Protein AF-A0A821JMW7-F1 (afdb_monomer)

Foldseek 3Di:
DDPPPDPQAAPPPWDWDADPDPDDDPHRTATDEDPQFDDRRSPFGFAKEKEAEDPQDDADQKKKKKFWADDPPDDIDIDIDMDGDDPVGRMDIDTHQDFGAWMWMAGPPRWIFTWGGHPDTDTPHYHYTYTYPLRTAAEVPVQDDPVLLPDDPVVNVVCVFPSLQPVVVVHQWHDYPPDIDGWDDDPPGIGD

Sequence (192 aa):
IDDIGKNLTCQNGGQCIPTDEYTISKNKFICICPKGYIGDRCEIADTKIILSFGNDIVLSQSIFIHFIQVVNDSTPIRTTTFRTIPLTQRLLALYWSQPFHLMFIELLNKIYYLAVIQKTYERSTTITKMINSSARCQHINELFNETFVQMHVLRRIKYYHLPCQNYSSNLSCFYDDSHICLCYDYGQKRLA

Mean predicted aligned error: 8.26 Å

Radius of gyra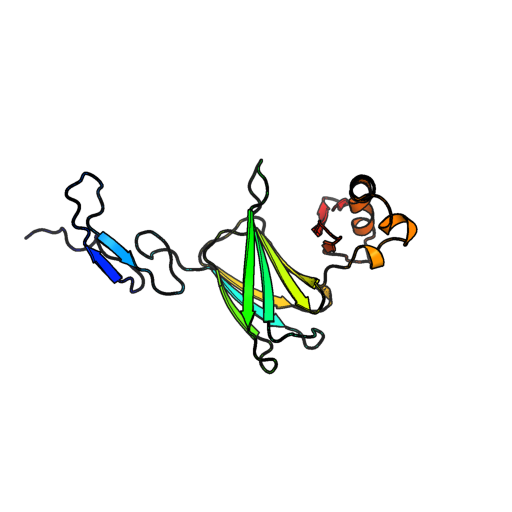tion: 22.09 Å; Cα contacts (8 Å, |Δi|>4): 343; chains: 1; bounding box: 55×44×66 Å

Solvent-accessible surface area (backbone atoms only — not comparable to full-atom values): 11381 Å² total; per-residue (Å²): 134,84,90,81,74,86,87,81,68,37,31,87,78,19,47,72,42,77,50,93,73,94,62,96,62,94,65,64,53,48,41,50,49,43,93,58,34,38,65,82,33,16,76,39,49,24,26,36,38,38,43,34,52,39,89,81,50,81,80,48,56,58,37,37,40,39,36,31,23,77,47,87,98,52,81,62,48,75,49,76,50,74,47,78,40,61,85,89,48,56,60,50,78,49,67,44,81,73,79,43,29,36,31,36,37,37,38,68,93,77,42,40,27,62,68,45,80,48,96,68,68,68,81,54,39,78,47,79,39,78,45,44,68,87,36,44,37,44,51,49,76,80,77,46,56,70,77,55,68,73,43,58,66,84,63,44,61,78,52,59,43,56,71,31,55,45,70,92,69,70,55,56,32,34,32,56,99,89,50,77,47,52,33,46,80,56,89,98,44,40,40,78

Secondary structure (DSSP, 8-state):
----SSSS--STTPEEEE----SS-S-SEEEEPPTTEESTTS-EEPEEEEEEE-TTS---SEEEEEEEE--TTSPPEEEEEEEE--TT--EEEEEE-S--SEEEEEEGGGEEEEEEE-SSPPTT-EEEEEE-GGGBPEEHHHHS-HHHHTS-HHHHGGGTTHHHH-GGG---EEE-SS-EEE-EEETTEEE-

Structure (mmCIF, N/CA/C/O backbone):
data_AF-A0A821JMW7-F1
#
_entry.id   AF-A0A821JMW7-F1
#
loop_
_atom_site.group_PDB
_atom_site.id
_atom_site.type_symbol
_atom_site.label_atom_id
_atom_site.label_alt_id
_atom_site.label_comp_id
_atom_site.label_asym_id
_atom_site.label_entity_id
_atom_site.label_seq_id
_atom_site.pdbx_PDB_ins_code
_atom_site.Cartn_x
_atom_site.Cartn_y
_atom_site.Cartn_z
_atom_site.occupancy
_atom_site.B_iso_or_equiv
_atom_site.auth_seq_id
_atom_site.auth_comp_id
_atom_site.auth_asym_id
_atom_site.auth_atom_id
_atom_site.pdbx_PDB_model_num
ATOM 1 N N . ILE A 1 1 ? 33.091 10.088 -42.397 1.00 36.97 1 ILE A N 1
ATOM 2 C CA . ILE A 1 1 ? 32.538 8.849 -41.805 1.00 36.97 1 ILE A CA 1
ATOM 3 C C . ILE A 1 1 ? 31.797 9.313 -40.569 1.00 36.97 1 ILE A C 1
ATOM 5 O O . ILE A 1 1 ? 32.443 9.699 -39.604 1.00 36.97 1 ILE A O 1
ATOM 9 N N . ASP A 1 2 ? 30.481 9.456 -40.700 1.00 37.72 2 ASP A N 1
ATOM 10 C CA . ASP A 1 2 ? 29.630 10.143 -39.731 1.00 37.72 2 ASP A CA 1
ATOM 11 C C . ASP A 1 2 ? 29.509 9.355 -38.425 1.00 37.72 2 ASP A C 1
ATOM 13 O O . ASP A 1 2 ? 29.000 8.235 -38.393 1.00 37.72 2 ASP A O 1
ATOM 17 N N . ASP A 1 3 ? 29.943 9.980 -37.334 1.00 44.34 3 ASP A N 1
ATOM 18 C CA . ASP A 1 3 ? 29.733 9.533 -35.958 1.00 44.34 3 ASP A CA 1
ATOM 19 C C . ASP A 1 3 ? 28.326 9.949 -35.478 1.00 44.34 3 ASP A C 1
ATOM 21 O O . ASP A 1 3 ? 28.157 10.774 -34.587 1.00 44.34 3 ASP A O 1
ATOM 25 N N . ILE A 1 4 ? 27.278 9.430 -36.132 1.00 44.75 4 ILE A N 1
ATOM 26 C CA . ILE A 1 4 ? 25.857 9.669 -35.775 1.00 44.75 4 ILE A CA 1
ATOM 27 C C . ILE A 1 4 ? 25.174 8.326 -35.433 1.00 44.75 4 ILE A C 1
ATOM 29 O O . ILE A 1 4 ? 23.998 8.107 -35.695 1.00 44.75 4 ILE A O 1
ATOM 33 N N . GLY A 1 5 ? 25.925 7.371 -34.871 1.00 45.19 5 GLY A N 1
ATOM 34 C CA . GLY A 1 5 ? 25.458 5.982 -34.726 1.00 45.19 5 GLY A CA 1
ATOM 35 C C . GLY A 1 5 ? 25.303 5.442 -33.303 1.00 45.19 5 GLY A C 1
ATOM 36 O O . GLY A 1 5 ? 24.617 4.442 -33.120 1.00 45.19 5 GLY A O 1
ATOM 37 N N . LYS A 1 6 ? 25.925 6.047 -32.281 1.00 44.09 6 LYS A N 1
ATOM 38 C CA . LYS A 1 6 ? 26.051 5.388 -30.959 1.00 44.09 6 LYS A CA 1
ATOM 39 C C . LYS A 1 6 ? 25.108 5.868 -29.854 1.00 44.09 6 LYS A C 1
ATOM 41 O O . LYS A 1 6 ? 24.985 5.176 -28.852 1.00 44.09 6 LYS A O 1
ATOM 46 N N . ASN A 1 7 ? 24.400 6.983 -30.039 1.00 50.78 7 ASN A N 1
ATOM 47 C CA . ASN A 1 7 ?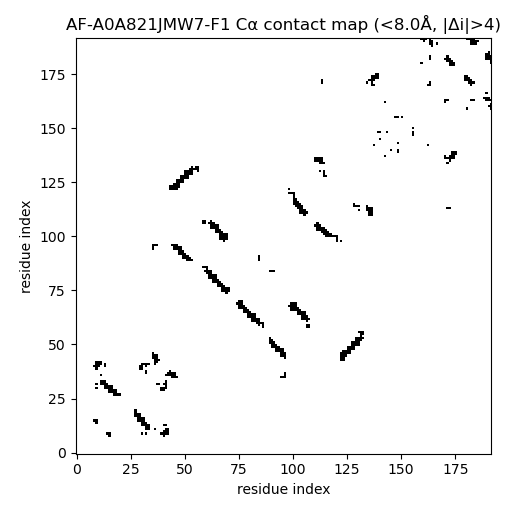 23.519 7.564 -29.011 1.00 50.78 7 ASN A CA 1
ATOM 48 C C . ASN A 1 7 ? 22.021 7.547 -29.383 1.00 50.78 7 ASN A C 1
ATOM 50 O O . ASN A 1 7 ? 21.244 8.319 -28.822 1.00 50.78 7 ASN A O 1
ATOM 54 N N . LEU A 1 8 ? 21.593 6.695 -30.321 1.00 60.72 8 LEU A N 1
ATOM 55 C CA . LEU A 1 8 ? 20.223 6.640 -30.873 1.00 60.72 8 LEU A CA 1
ATOM 56 C C . LEU A 1 8 ? 19.605 5.231 -30.764 1.00 60.72 8 LEU A C 1
ATOM 58 O O . LEU A 1 8 ? 18.967 4.755 -31.696 1.00 60.72 8 LEU A O 1
ATOM 62 N N . THR A 1 9 ? 19.822 4.526 -29.652 1.00 81.38 9 THR A N 1
ATOM 63 C CA . THR A 1 9 ? 19.307 3.160 -29.471 1.00 81.38 9 THR A CA 1
ATOM 64 C C . THR A 1 9 ? 18.518 3.004 -28.177 1.00 81.38 9 THR A C 1
ATOM 66 O O . THR A 1 9 ? 18.753 3.698 -27.183 1.00 81.38 9 THR A O 1
ATOM 69 N N . CYS A 1 10 ? 17.564 2.077 -28.209 1.00 88.12 10 CYS A N 1
ATOM 70 C CA . CYS A 1 10 ? 16.889 1.574 -27.023 1.00 88.12 10 CYS A CA 1
ATOM 71 C C . CYS A 1 10 ? 17.875 0.755 -26.178 1.00 88.12 10 CYS A C 1
ATOM 73 O O . CYS A 1 10 ? 18.685 -0.006 -26.708 1.00 88.12 10 CYS A O 1
ATOM 75 N N . GLN A 1 11 ? 17.810 0.916 -24.863 1.00 90.81 11 GLN A N 1
ATOM 76 C CA . GLN A 1 11 ? 18.615 0.201 -23.878 1.00 90.81 11 GLN A CA 1
ATOM 77 C C . GLN A 1 11 ? 17.923 -1.093 -23.431 1.00 90.81 11 GLN A C 1
ATOM 79 O O . GLN A 1 11 ? 16.779 -1.359 -23.794 1.00 90.81 11 GLN A O 1
ATOM 84 N N . ASN A 1 12 ? 18.632 -1.914 -22.649 1.00 89.62 12 ASN A N 1
ATOM 85 C CA . ASN A 1 12 ? 18.102 -3.109 -21.976 1.00 89.62 12 ASN A CA 1
ATOM 86 C C . ASN A 1 12 ? 17.342 -4.094 -22.887 1.00 89.62 12 ASN A C 1
ATOM 88 O O . ASN A 1 12 ? 16.418 -4.769 -22.446 1.00 89.62 12 ASN A O 1
ATOM 92 N N . GLY A 1 13 ? 17.737 -4.189 -24.161 1.00 87.50 13 GLY A N 1
ATOM 93 C CA . GLY A 1 13 ? 17.088 -5.066 -25.141 1.00 87.50 13 GLY A CA 1
ATOM 94 C C . GLY A 1 13 ? 15.778 -4.518 -25.715 1.00 87.50 13 GLY A C 1
ATOM 95 O O . GLY A 1 13 ? 15.008 -5.282 -26.290 1.00 87.50 13 GLY A O 1
ATOM 96 N N . GLY A 1 14 ? 15.510 -3.217 -25.562 1.00 89.88 14 GLY A N 1
ATOM 97 C CA . GLY A 1 14 ? 14.372 -2.546 -26.185 1.00 89.88 14 GLY A CA 1
ATOM 98 C C . GLY A 1 14 ? 14.400 -2.622 -27.710 1.00 89.88 14 GLY A C 1
ATOM 99 O O . GLY A 1 14 ? 15.452 -2.499 -28.340 1.00 89.88 14 GLY A O 1
ATOM 100 N N . GLN A 1 15 ? 13.224 -2.808 -28.307 1.00 90.19 15 GLN A N 1
ATOM 101 C CA . GLN A 1 15 ? 13.066 -2.830 -29.756 1.00 90.19 15 GLN A CA 1
ATOM 102 C C . GLN A 1 15 ? 12.890 -1.403 -30.277 1.00 90.19 15 GLN A C 1
ATOM 104 O O . GLN A 1 15 ? 12.001 -0.678 -29.835 1.00 90.19 15 GLN A O 1
ATOM 109 N N . CYS A 1 16 ? 13.734 -1.018 -31.231 1.00 88.56 16 CYS A N 1
ATOM 110 C CA . CYS A 1 16 ? 13.696 0.291 -31.871 1.00 88.56 16 CYS A CA 1
ATOM 111 C C . CYS A 1 16 ? 12.759 0.259 -33.082 1.00 88.56 16 CYS A C 1
ATOM 113 O O . CYS A 1 16 ? 12.951 -0.559 -33.984 1.00 88.56 16 CYS A O 1
ATOM 115 N N . ILE A 1 17 ? 11.760 1.140 -33.102 1.00 86.25 17 ILE A N 1
ATOM 116 C CA . ILE A 1 17 ? 10.839 1.319 -34.225 1.00 86.25 17 ILE A CA 1
ATOM 117 C C . ILE A 1 17 ? 11.062 2.718 -34.807 1.00 86.25 17 ILE A C 1
ATOM 119 O O . ILE A 1 17 ? 10.820 3.696 -34.097 1.00 86.25 17 ILE A O 1
ATOM 123 N N . PRO A 1 18 ? 11.529 2.847 -36.060 1.00 80.38 18 PRO A N 1
ATOM 124 C CA . PRO A 1 18 ? 11.660 4.147 -36.707 1.00 80.38 18 PRO A CA 1
ATOM 125 C C . PRO A 1 18 ? 10.281 4.789 -36.916 1.00 80.38 18 PRO A C 1
ATOM 127 O O . PRO A 1 18 ? 9.314 4.095 -37.223 1.00 80.38 18 PRO A O 1
ATOM 130 N N . THR A 1 19 ? 10.186 6.106 -36.735 1.00 72.12 19 THR A N 1
ATOM 131 C CA . THR A 1 19 ? 8.966 6.885 -36.996 1.00 72.12 19 THR A CA 1
ATOM 132 C C . THR A 1 19 ? 9.099 7.662 -38.304 1.00 72.12 19 THR A C 1
ATOM 134 O O . THR A 1 19 ? 10.111 8.321 -38.537 1.00 72.12 19 THR A O 1
ATOM 137 N N . ASP A 1 20 ? 8.066 7.617 -39.149 1.00 64.44 20 ASP A N 1
ATOM 138 C CA . ASP A 1 20 ? 8.063 8.238 -40.487 1.00 64.44 20 ASP A CA 1
ATOM 139 C C . ASP A 1 20 ? 7.813 9.765 -40.469 1.00 64.44 20 ASP A C 1
ATOM 141 O O . ASP A 1 20 ? 7.699 10.406 -41.515 1.00 64.44 20 ASP A O 1
ATOM 145 N N . GLU A 1 21 ? 7.720 10.383 -39.287 1.00 56.44 21 GLU A N 1
ATOM 146 C CA . GLU A 1 21 ? 7.343 11.790 -39.149 1.00 56.44 21 GLU A CA 1
ATOM 147 C C . GLU A 1 21 ? 8.519 12.752 -39.383 1.00 56.44 21 GLU A C 1
ATOM 149 O O . GLU A 1 21 ? 9.407 12.949 -38.552 1.00 56.44 21 GLU A O 1
ATOM 154 N N . TYR A 1 22 ? 8.458 13.436 -40.526 1.00 53.41 22 TYR A N 1
ATOM 155 C CA . TYR A 1 22 ? 9.306 14.561 -40.936 1.00 53.41 22 TYR A CA 1
ATOM 156 C C . TYR A 1 22 ? 8.986 15.865 -40.164 1.00 53.41 22 TYR A C 1
ATOM 158 O O . TYR A 1 22 ? 9.060 16.965 -40.708 1.00 53.41 22 TYR A O 1
ATOM 166 N N . THR A 1 23 ? 8.588 15.778 -38.895 1.00 49.19 23 THR A N 1
ATOM 167 C CA . THR A 1 23 ? 8.117 16.920 -38.096 1.00 49.19 23 THR A CA 1
ATOM 168 C C . THR A 1 23 ? 8.929 17.072 -36.818 1.00 49.19 23 THR A C 1
ATOM 170 O O . THR A 1 23 ? 8.582 16.491 -35.801 1.00 49.19 23 THR A O 1
ATOM 173 N N . ILE A 1 24 ? 9.994 17.887 -36.907 1.00 51.62 24 ILE A N 1
ATOM 174 C CA . ILE A 1 24 ? 10.606 18.844 -35.939 1.00 51.62 24 ILE A CA 1
ATOM 175 C C . ILE A 1 24 ? 10.904 18.376 -34.487 1.00 51.62 24 ILE A C 1
ATOM 177 O O . ILE A 1 24 ? 11.699 19.006 -33.788 1.00 51.62 24 ILE A O 1
ATOM 181 N N . SER A 1 25 ? 10.378 17.251 -34.016 1.00 52.06 25 SER A N 1
ATOM 182 C CA . SER A 1 25 ? 10.709 16.643 -32.734 1.00 52.06 25 SER A CA 1
ATOM 183 C C . SER A 1 25 ? 11.924 15.723 -32.905 1.00 52.06 25 SER A C 1
ATOM 185 O O . SER A 1 25 ? 12.053 14.971 -33.866 1.00 52.06 25 SER A O 1
ATOM 187 N N . LYS A 1 26 ? 12.891 15.836 -31.995 1.00 54.59 26 LYS A N 1
ATOM 188 C CA . LYS A 1 26 ? 14.253 15.284 -32.123 1.00 54.59 26 LYS A CA 1
ATOM 189 C C . LYS A 1 26 ? 14.357 13.745 -32.114 1.00 54.59 26 LYS A C 1
ATOM 191 O O . LYS A 1 26 ? 15.473 13.236 -32.208 1.00 54.59 26 LYS A O 1
ATOM 196 N N . ASN A 1 27 ? 13.252 13.002 -32.031 1.00 57.38 27 ASN A N 1
ATOM 197 C CA . ASN A 1 27 ? 13.276 11.546 -31.880 1.00 57.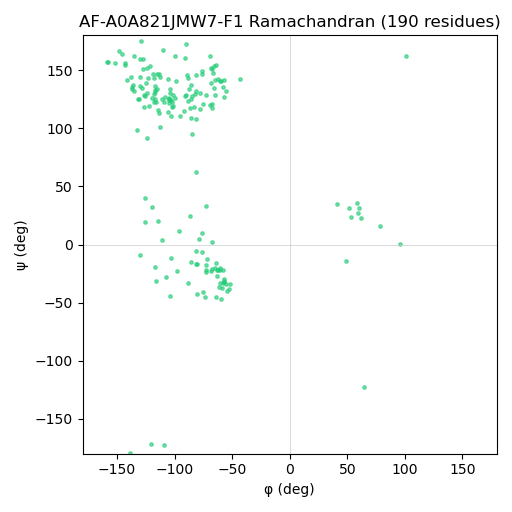38 27 ASN A CA 1
ATOM 198 C C . ASN A 1 27 ? 12.732 10.848 -33.135 1.00 57.38 27 ASN A C 1
ATOM 200 O O . ASN A 1 27 ? 11.529 10.730 -33.324 1.00 57.38 27 ASN A O 1
ATOM 204 N N . LYS A 1 28 ? 13.647 10.339 -33.971 1.00 72.81 28 LYS A N 1
ATOM 205 C CA . LYS A 1 28 ? 13.360 9.571 -35.203 1.00 72.81 28 LYS A CA 1
ATOM 206 C C . LYS A 1 28 ? 12.924 8.114 -34.952 1.00 72.81 28 LYS A C 1
ATOM 208 O O . LYS A 1 28 ? 12.950 7.294 -35.867 1.00 72.81 28 LYS A O 1
ATOM 213 N N . PHE A 1 29 ? 12.660 7.754 -33.698 1.00 78.19 29 PHE A N 1
ATOM 214 C CA . PHE A 1 29 ? 12.352 6.389 -33.292 1.00 78.19 29 PHE A CA 1
ATOM 215 C C . PHE A 1 29 ? 11.588 6.355 -31.966 1.00 78.19 29 PHE A C 1
ATOM 217 O O . PHE A 1 29 ? 11.696 7.271 -31.148 1.00 78.19 29 PHE A O 1
ATOM 224 N N . ILE A 1 30 ? 10.865 5.259 -31.752 1.00 86.00 30 ILE A N 1
ATOM 225 C CA . ILE A 1 30 ? 10.181 4.891 -30.512 1.00 86.00 30 ILE A CA 1
ATOM 226 C C . ILE A 1 30 ? 10.781 3.576 -30.006 1.00 86.00 30 ILE A C 1
ATOM 228 O O . ILE A 1 30 ? 11.113 2.692 -30.799 1.00 86.00 30 ILE A O 1
ATOM 232 N N . CYS A 1 31 ? 10.904 3.432 -28.687 1.00 89.69 31 CYS A N 1
ATOM 233 C CA . CYS A 1 31 ? 11.336 2.187 -28.061 1.00 89.69 31 CYS A CA 1
ATOM 234 C C . CYS A 1 31 ? 10.162 1.393 -27.492 1.00 89.69 31 CYS A C 1
ATOM 236 O O . CYS A 1 31 ? 9.385 1.905 -26.689 1.00 89.69 31 CYS A O 1
ATOM 238 N N . ILE A 1 32 ? 10.081 0.112 -27.851 1.00 91.31 32 ILE A N 1
ATOM 239 C CA . ILE A 1 32 ? 9.257 -0.865 -27.136 1.00 91.31 32 ILE A CA 1
ATOM 240 C C . ILE A 1 32 ? 10.128 -1.528 -26.075 1.00 91.31 32 ILE A C 1
ATOM 242 O O . ILE A 1 32 ? 11.081 -2.243 -26.397 1.00 91.31 32 ILE A O 1
ATOM 246 N N . CYS A 1 33 ? 9.791 -1.300 -24.809 1.00 91.38 33 CYS A N 1
ATOM 247 C CA . CYS A 1 33 ? 10.570 -1.811 -23.691 1.00 91.38 33 CYS A CA 1
ATOM 248 C C . CYS A 1 33 ? 10.171 -3.231 -23.291 1.00 91.38 33 CYS A C 1
ATOM 250 O O . CYS A 1 33 ? 8.978 -3.539 -23.211 1.00 91.38 33 CYS A O 1
ATOM 252 N N . PRO A 1 34 ? 11.154 -4.110 -23.018 1.00 91.06 34 PRO A N 1
ATOM 253 C CA . PRO A 1 34 ? 10.869 -5.423 -22.476 1.00 91.06 34 PRO A CA 1
ATOM 254 C C . PRO A 1 34 ? 10.359 -5.307 -21.039 1.00 91.06 34 PRO A C 1
ATOM 256 O O . PRO A 1 34 ? 10.548 -4.304 -20.350 1.00 91.06 34 PRO A O 1
ATOM 259 N N . LYS A 1 35 ? 9.725 -6.381 -20.563 1.00 86.62 35 LYS A N 1
ATOM 260 C CA . LYS A 1 35 ? 9.219 -6.465 -19.191 1.00 86.62 35 LYS A CA 1
ATOM 261 C C . LYS A 1 35 ? 10.343 -6.201 -18.183 1.00 86.62 35 LYS A C 1
ATOM 263 O O . LYS A 1 35 ? 11.389 -6.840 -18.256 1.00 86.62 35 LYS A O 1
ATOM 268 N N . GLY A 1 36 ? 10.082 -5.336 -17.205 1.00 86.31 36 GLY A N 1
ATOM 269 C CA . GLY A 1 36 ? 11.068 -4.951 -16.197 1.00 86.31 36 GLY A CA 1
ATOM 270 C C . GLY A 1 36 ? 11.815 -3.658 -16.518 1.00 86.31 36 GLY A C 1
ATOM 271 O O . GLY A 1 36 ? 12.674 -3.279 -15.726 1.00 86.31 36 GLY A O 1
ATOM 272 N N . TYR A 1 37 ? 11.514 -2.997 -17.641 1.00 90.12 37 TYR A N 1
ATOM 273 C CA . TYR A 1 37 ? 12.132 -1.735 -18.037 1.00 90.12 37 TYR A CA 1
ATOM 274 C C . TYR A 1 37 ? 11.100 -0.754 -18.602 1.00 90.12 37 TYR A C 1
ATOM 276 O O . TYR A 1 37 ? 10.172 -1.141 -19.313 1.00 90.12 37 TYR A O 1
ATOM 284 N N . ILE A 1 38 ? 11.299 0.528 -18.310 1.00 88.62 38 ILE A N 1
ATOM 285 C CA . ILE A 1 38 ? 10.505 1.668 -18.770 1.00 88.62 38 ILE A CA 1
ATOM 286 C C . ILE A 1 38 ? 11.423 2.850 -19.141 1.00 88.62 38 ILE A C 1
ATOM 288 O O . ILE A 1 38 ? 12.647 2.766 -19.031 1.00 88.62 38 ILE A O 1
ATOM 292 N N . GLY A 1 39 ? 10.826 3.962 -19.573 1.00 87.38 39 GLY A N 1
ATOM 293 C CA . GLY A 1 39 ? 11.531 5.145 -20.076 1.00 87.38 39 GLY A CA 1
ATOM 294 C C . GLY A 1 39 ? 11.527 5.196 -21.601 1.00 87.38 39 GLY A C 1
ATOM 295 O O . GLY A 1 39 ? 11.281 4.186 -22.262 1.00 87.38 39 GLY A O 1
ATOM 296 N N . ASP A 1 40 ? 11.802 6.371 -22.164 1.00 88.31 40 ASP A N 1
ATOM 297 C CA . ASP A 1 40 ? 11.736 6.606 -23.615 1.00 88.31 40 ASP A CA 1
ATOM 298 C C . ASP A 1 40 ? 12.726 5.733 -24.392 1.00 88.31 40 ASP A C 1
ATOM 300 O O . ASP A 1 40 ? 12.563 5.499 -25.590 1.00 88.31 40 ASP A O 1
ATOM 304 N N . ARG A 1 41 ? 13.770 5.252 -23.711 1.00 90.50 41 ARG A N 1
ATOM 305 C CA . ARG A 1 41 ? 14.792 4.363 -24.250 1.00 90.50 41 ARG A CA 1
ATOM 306 C C . ARG A 1 41 ? 14.952 3.106 -23.415 1.00 90.50 41 ARG A C 1
ATOM 308 O O . ARG A 1 41 ? 15.980 2.449 -23.539 1.00 90.50 41 ARG A O 1
ATOM 315 N N . CYS A 1 42 ? 13.968 2.742 -22.597 1.00 90.50 42 CYS A N 1
ATOM 316 C CA . CYS A 1 42 ? 14.033 1.560 -21.736 1.00 90.50 42 CYS A CA 1
ATOM 317 C C . CYS A 1 42 ? 15.212 1.588 -20.751 1.00 90.50 42 CYS A C 1
ATOM 319 O O . CYS A 1 42 ? 15.739 0.544 -20.376 1.00 90.50 42 CYS A O 1
ATOM 321 N N . GLU A 1 43 ? 15.669 2.779 -20.373 1.00 90.38 43 GLU A N 1
ATOM 322 C CA . GLU A 1 43 ? 16.838 3.013 -19.525 1.00 90.38 43 GLU A CA 1
ATOM 323 C C . GLU A 1 43 ? 16.548 2.840 -18.027 1.00 90.38 43 GLU A C 1
ATOM 325 O O . GLU A 1 43 ? 17.468 2.679 -17.226 1.00 90.38 43 GLU A O 1
ATOM 330 N N . ILE A 1 44 ? 15.273 2.854 -17.638 1.00 88.88 44 ILE A N 1
ATOM 331 C CA . ILE A 1 44 ? 14.841 2.790 -16.243 1.00 88.88 44 ILE A CA 1
ATOM 332 C C . ILE A 1 44 ? 14.370 1.368 -15.948 1.00 88.88 44 ILE A C 1
ATOM 334 O O . ILE A 1 44 ? 13.458 0.871 -16.598 1.00 88.88 44 ILE A O 1
ATOM 338 N N . ALA A 1 45 ? 14.965 0.710 -14.955 1.00 90.19 45 ALA A N 1
ATOM 339 C CA . ALA A 1 45 ? 14.506 -0.599 -14.506 1.00 90.19 45 ALA A CA 1
ATOM 340 C C . ALA A 1 45 ? 13.306 -0.476 -13.554 1.00 90.19 45 ALA A C 1
ATOM 342 O O . ALA A 1 45 ? 13.216 0.446 -12.739 1.00 90.19 45 ALA A O 1
ATOM 343 N N . ASP A 1 46 ? 12.401 -1.445 -13.625 1.00 92.12 46 ASP A N 1
ATOM 344 C CA . ASP A 1 46 ? 11.298 -1.571 -12.683 1.00 92.12 46 ASP A CA 1
ATOM 345 C C . ASP A 1 46 ? 11.818 -1.915 -11.284 1.00 92.12 46 ASP A C 1
ATOM 347 O O . ASP A 1 46 ? 12.777 -2.672 -11.105 1.00 92.12 46 ASP A O 1
ATOM 351 N N . THR A 1 47 ? 11.113 -1.429 -10.268 1.00 93.19 47 THR A N 1
ATOM 352 C CA . THR A 1 47 ? 11.339 -1.837 -8.883 1.00 93.19 47 THR A CA 1
ATOM 353 C C . THR A 1 47 ? 10.920 -3.296 -8.723 1.00 93.19 47 THR A C 1
ATOM 355 O O . THR A 1 47 ? 9.762 -3.655 -8.956 1.00 93.19 47 THR A O 1
ATOM 358 N N . LYS A 1 48 ? 11.859 -4.156 -8.317 1.00 93.69 48 LYS A N 1
ATOM 359 C CA . LYS A 1 48 ? 11.606 -5.581 -8.081 1.00 93.69 48 LYS A CA 1
ATOM 360 C C . LYS A 1 48 ? 11.119 -5.775 -6.653 1.00 93.69 48 LYS A C 1
ATOM 362 O O . LYS A 1 48 ? 11.858 -5.534 -5.707 1.00 93.69 48 LYS A O 1
ATOM 367 N N . ILE A 1 49 ? 9.901 -6.265 -6.486 1.00 95.19 49 ILE A N 1
ATOM 368 C CA . ILE A 1 49 ? 9.301 -6.521 -5.178 1.00 95.19 49 ILE A CA 1
ATOM 369 C C . ILE A 1 49 ? 9.206 -8.031 -4.982 1.00 95.19 49 ILE A C 1
ATOM 371 O O . ILE A 1 49 ? 8.591 -8.730 -5.787 1.00 95.19 49 ILE A O 1
ATOM 375 N N . ILE A 1 50 ? 9.819 -8.528 -3.913 1.00 95.62 50 ILE A N 1
ATOM 376 C CA . ILE A 1 50 ? 9.815 -9.932 -3.512 1.00 95.62 50 ILE A CA 1
ATOM 377 C C . ILE A 1 50 ? 9.048 -10.036 -2.198 1.00 95.62 50 ILE A C 1
ATOM 379 O O . ILE A 1 50 ? 9.492 -9.527 -1.169 1.00 95.62 50 ILE A O 1
ATOM 383 N N . LEU A 1 51 ? 7.895 -10.694 -2.241 1.00 95.56 51 LEU A N 1
ATOM 384 C CA . LEU A 1 51 ? 7.041 -10.946 -1.090 1.00 95.56 51 LEU A CA 1
ATOM 385 C C . LEU A 1 51 ? 7.185 -12.404 -0.671 1.00 95.56 51 LEU A C 1
ATOM 387 O O . LEU A 1 51 ? 6.982 -13.303 -1.485 1.00 95.56 51 LEU A O 1
ATOM 391 N N . SER A 1 52 ? 7.512 -12.641 0.593 1.00 95.44 52 SER A N 1
ATOM 392 C CA . SER A 1 52 ? 7.434 -13.953 1.230 1.00 95.44 52 SER A CA 1
ATOM 393 C C . SER A 1 52 ? 6.348 -13.945 2.299 1.00 95.44 52 SER A C 1
ATOM 395 O O . SER A 1 52 ? 6.139 -12.940 2.973 1.00 95.44 52 SER A O 1
ATOM 397 N N . PHE A 1 53 ? 5.634 -15.054 2.459 1.00 94.62 53 PHE A N 1
ATOM 398 C CA . PHE A 1 53 ? 4.509 -15.150 3.389 1.00 94.62 53 PHE A CA 1
ATOM 399 C C . PHE A 1 53 ? 4.817 -16.168 4.485 1.00 94.62 53 PHE A C 1
ATOM 401 O O . PHE A 1 53 ? 5.068 -17.337 4.189 1.00 94.62 53 PHE A O 1
ATOM 408 N N . GLY A 1 54 ? 4.770 -15.739 5.747 1.00 94.00 54 GLY A N 1
ATOM 409 C CA . GLY A 1 54 ? 4.932 -16.604 6.918 1.00 94.00 54 GLY A CA 1
ATOM 410 C C . GLY A 1 54 ? 3.791 -17.611 7.036 1.00 94.00 54 GLY A C 1
ATOM 411 O O . GLY A 1 54 ? 2.709 -17.357 6.518 1.00 94.00 54 GLY A O 1
ATOM 412 N N . ASN A 1 55 ? 4.024 -18.764 7.673 1.00 92.44 55 ASN A N 1
ATOM 413 C CA . ASN A 1 55 ? 3.079 -19.896 7.721 1.00 92.44 55 ASN A CA 1
ATOM 414 C C . ASN A 1 55 ? 1.723 -19.580 8.373 1.00 92.44 55 ASN A C 1
ATOM 416 O O . ASN A 1 55 ? 0.744 -20.271 8.116 1.00 92.44 55 ASN A O 1
ATOM 420 N N . ASP A 1 56 ? 1.679 -18.524 9.173 1.00 93.62 56 ASP A N 1
ATOM 421 C CA . ASP A 1 56 ? 0.517 -17.962 9.855 1.00 93.62 56 ASP A CA 1
ATOM 422 C C . ASP A 1 56 ? -0.419 -17.158 8.935 1.00 93.62 56 ASP A C 1
ATOM 424 O O . ASP A 1 56 ? -1.501 -16.747 9.351 1.00 93.62 56 ASP A O 1
ATOM 428 N N . ILE A 1 57 ? -0.031 -16.939 7.677 1.00 92.62 57 ILE A N 1
ATOM 429 C CA . ILE A 1 57 ? -0.871 -16.287 6.672 1.00 92.62 57 ILE A CA 1
ATOM 430 C C . ILE A 1 57 ? -1.694 -17.317 5.896 1.00 92.62 57 ILE A C 1
ATOM 432 O O . ILE A 1 57 ? -1.151 -18.253 5.301 1.00 92.62 57 ILE A O 1
ATOM 436 N N . VAL A 1 58 ? -3.005 -17.097 5.827 1.00 89.94 58 VAL A N 1
ATOM 437 C CA . VAL A 1 58 ? -3.903 -17.853 4.947 1.00 89.94 58 VAL A CA 1
ATOM 438 C C . VAL A 1 58 ? -3.898 -17.198 3.567 1.00 89.94 58 VAL A C 1
ATOM 440 O O . VAL A 1 58 ? -4.416 -16.097 3.390 1.00 89.94 58 VAL A O 1
ATOM 443 N N . LEU A 1 59 ? -3.278 -17.863 2.592 1.00 88.75 59 LEU A N 1
ATOM 444 C CA . LEU A 1 59 ? -3.178 -17.369 1.218 1.00 88.75 59 LEU A CA 1
ATOM 445 C C . LEU A 1 59 ? -4.376 -17.803 0.370 1.00 88.75 59 LEU A C 1
ATOM 447 O O . LEU A 1 59 ? -4.857 -18.930 0.477 1.00 88.75 59 LEU A O 1
ATOM 451 N N . SER A 1 60 ? -4.804 -16.916 -0.525 1.00 86.31 60 SER A N 1
ATOM 452 C CA . SER A 1 60 ? -5.702 -17.216 -1.641 1.00 86.31 60 SER A CA 1
ATOM 453 C C . SER A 1 60 ? -4.940 -17.390 -2.946 1.00 86.31 60 SER A C 1
ATOM 455 O O . SER A 1 60 ? -3.812 -16.925 -3.095 1.00 86.31 60 SER A O 1
ATOM 457 N N . GLN A 1 61 ? -5.599 -18.011 -3.929 1.00 86.31 61 GLN A N 1
ATOM 458 C CA . GLN A 1 61 ? -5.074 -18.117 -5.293 1.00 86.31 61 GLN A CA 1
ATOM 459 C C . GLN A 1 61 ? -4.787 -16.748 -5.916 1.00 86.31 61 GLN A C 1
ATOM 461 O O . GLN A 1 61 ? -3.842 -16.626 -6.686 1.00 86.31 61 GLN A O 1
ATOM 466 N N . SER A 1 62 ? -5.578 -15.733 -5.567 1.00 89.56 62 SER A N 1
ATOM 467 C CA . SER A 1 62 ? -5.399 -14.353 -6.009 1.00 89.56 62 SER A CA 1
ATOM 468 C C . SER A 1 62 ? -5.129 -13.465 -4.809 1.00 89.56 62 SER A C 1
ATOM 470 O O . SER A 1 62 ? -5.851 -13.538 -3.813 1.00 89.56 62 SER A O 1
ATOM 472 N N . ILE A 1 63 ? -4.118 -12.613 -4.923 1.00 93.06 63 ILE A N 1
ATOM 473 C CA . ILE A 1 63 ? -3.849 -11.540 -3.971 1.00 93.06 63 ILE A CA 1
ATOM 474 C C . ILE A 1 63 ? -3.946 -10.196 -4.685 1.00 93.06 63 ILE A C 1
ATOM 476 O O . ILE A 1 63 ? -3.581 -10.089 -5.862 1.00 93.06 63 ILE A O 1
ATOM 480 N N . PHE A 1 64 ? -4.405 -9.175 -3.972 1.00 95.44 64 PHE A N 1
ATOM 481 C CA . PHE A 1 64 ? -4.413 -7.803 -4.460 1.00 95.44 64 PHE A CA 1
ATOM 482 C C . PHE A 1 64 ? -3.306 -7.017 -3.765 1.00 95.44 64 PHE A C 1
ATOM 484 O O . PHE A 1 64 ? -2.991 -7.234 -2.596 1.00 95.44 64 PHE A O 1
ATOM 491 N N . ILE A 1 65 ? -2.661 -6.136 -4.517 1.00 96.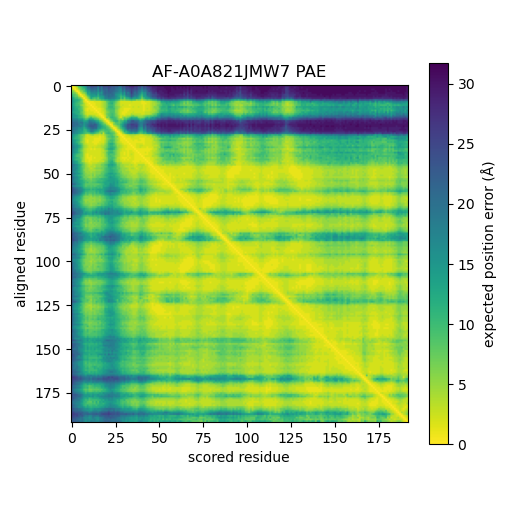81 65 ILE A N 1
ATOM 492 C CA . ILE A 1 65 ? -1.561 -5.303 -4.049 1.00 96.81 65 ILE A CA 1
ATOM 493 C C . ILE A 1 65 ? -1.927 -3.865 -4.390 1.00 96.81 65 ILE A C 1
ATOM 495 O O . ILE A 1 65 ? -2.099 -3.521 -5.563 1.00 96.81 65 ILE A O 1
ATOM 499 N N . HIS A 1 66 ? -2.048 -3.037 -3.359 1.00 96.94 66 HIS A N 1
ATOM 500 C CA . HIS A 1 66 ? -2.399 -1.629 -3.478 1.00 96.94 66 HIS A CA 1
ATOM 501 C C . HIS A 1 66 ? -1.161 -0.778 -3.257 1.00 96.94 66 HIS A C 1
ATOM 503 O O . HIS A 1 66 ? -0.520 -0.849 -2.208 1.00 96.94 66 HIS A O 1
ATOM 509 N N . PHE A 1 67 ? -0.864 0.062 -4.235 1.00 96.75 67 PHE A N 1
ATOM 510 C CA . PHE A 1 67 ? 0.194 1.051 -4.198 1.00 96.75 67 PHE A CA 1
ATOM 511 C C . PHE A 1 67 ? -0.419 2.424 -3.969 1.00 96.75 67 PHE A C 1
ATOM 513 O O . PHE A 1 67 ? -1.366 2.808 -4.660 1.00 96.75 67 PHE A O 1
ATOM 520 N N . ILE A 1 68 ? 0.123 3.166 -3.006 1.00 95.38 68 ILE A N 1
ATOM 521 C CA . ILE A 1 68 ? -0.290 4.541 -2.733 1.00 95.38 68 ILE A CA 1
ATOM 522 C C . ILE A 1 68 ? 0.923 5.448 -2.862 1.00 95.38 68 ILE A C 1
ATOM 524 O O . ILE A 1 68 ? 1.901 5.326 -2.119 1.00 95.38 68 ILE A O 1
ATOM 528 N N . GLN A 1 69 ? 0.844 6.387 -3.796 1.00 95.19 69 GLN A N 1
ATOM 529 C CA . GLN A 1 69 ? 1.797 7.472 -3.931 1.00 95.19 69 GLN A CA 1
ATOM 530 C C . GLN A 1 69 ? 1.258 8.697 -3.196 1.00 95.19 69 GLN A C 1
ATOM 532 O O . GLN A 1 69 ? 0.296 9.332 -3.626 1.00 95.19 69 GLN A O 1
ATOM 537 N N . VAL A 1 70 ? 1.903 9.042 -2.086 1.00 91.69 70 VAL A N 1
ATOM 538 C CA . VAL A 1 70 ? 1.727 10.348 -1.446 1.00 91.69 70 VAL A CA 1
ATOM 539 C C . VAL A 1 70 ? 2.421 11.415 -2.295 1.00 91.69 70 VAL A C 1
ATOM 541 O O . VAL A 1 70 ? 3.581 11.251 -2.670 1.00 91.69 70 VAL A O 1
ATOM 544 N N . VAL A 1 71 ? 1.697 12.478 -2.625 1.00 90.19 71 VAL A N 1
ATOM 545 C CA . VAL A 1 71 ? 2.200 13.639 -3.364 1.00 90.19 71 VAL A CA 1
ATOM 546 C C . VAL A 1 71 ? 1.890 14.869 -2.516 1.00 90.19 71 VAL A C 1
ATOM 548 O O . VAL A 1 71 ? 0.825 14.938 -1.901 1.00 90.19 71 VAL A O 1
ATOM 551 N N . ASN A 1 72 ? 2.826 15.814 -2.432 1.00 87.50 72 ASN A N 1
ATOM 552 C CA . ASN A 1 72 ? 2.622 17.028 -1.643 1.00 87.50 72 ASN A CA 1
ATOM 553 C C . ASN A 1 72 ? 1.416 17.814 -2.178 1.00 87.50 72 ASN A C 1
ATOM 555 O O . ASN A 1 72 ? 1.200 17.871 -3.391 1.00 87.50 72 ASN A O 1
ATOM 559 N N . ASP A 1 73 ? 0.628 18.378 -1.261 1.00 83.56 73 ASP A N 1
ATOM 560 C CA . ASP A 1 73 ? -0.504 19.275 -1.536 1.00 83.56 73 ASP A CA 1
ATOM 561 C C . ASP A 1 73 ? -1.555 18.739 -2.526 1.00 83.56 73 ASP A C 1
ATOM 563 O O . ASP A 1 73 ? -2.294 19.497 -3.152 1.00 83.56 73 ASP A O 1
ATOM 567 N N . SER A 1 74 ? -1.650 17.416 -2.674 1.00 90.94 74 SER A N 1
ATOM 568 C CA . SER A 1 74 ? -2.592 16.773 -3.588 1.00 90.94 74 SER A CA 1
ATOM 569 C C . SER A 1 74 ? -3.114 15.452 -3.036 1.00 90.94 74 SER A C 1
ATOM 571 O O . SER A 1 74 ? -2.593 14.876 -2.078 1.00 90.94 74 SER A O 1
ATOM 573 N N . THR A 1 75 ? -4.210 14.974 -3.623 1.00 88.75 75 THR A N 1
ATOM 574 C CA . THR A 1 75 ? -4.802 13.694 -3.241 1.00 88.75 75 THR A CA 1
ATOM 575 C C . THR A 1 75 ? -3.848 12.546 -3.581 1.00 88.75 75 THR A C 1
ATOM 5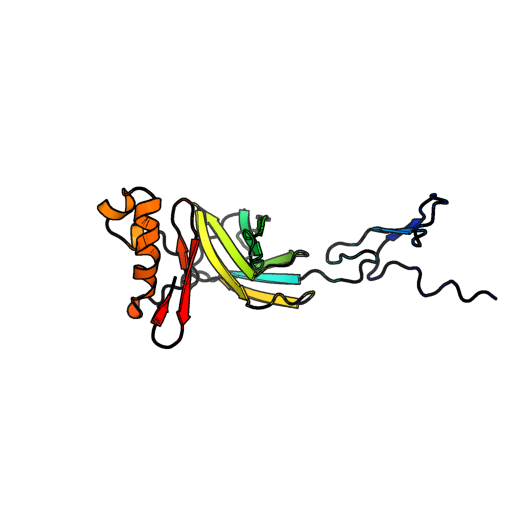77 O O . THR A 1 75 ? -3.349 12.507 -4.708 1.00 88.75 75 THR A O 1
ATOM 580 N N . PRO A 1 76 ? -3.634 11.574 -2.673 1.00 92.00 76 PRO A N 1
ATOM 581 C CA . PRO A 1 76 ? -2.774 10.431 -2.955 1.00 92.00 76 PRO A CA 1
ATOM 582 C C . PRO A 1 76 ? -3.246 9.640 -4.178 1.00 92.00 76 PRO A C 1
ATOM 584 O O . PRO A 1 76 ? -4.432 9.318 -4.293 1.00 92.00 76 PRO A O 1
ATOM 587 N N . ILE A 1 77 ? -2.311 9.274 -5.054 1.00 93.75 77 ILE A N 1
ATOM 588 C CA . ILE A 1 77 ? -2.591 8.441 -6.228 1.00 93.75 77 ILE A CA 1
ATOM 589 C C . ILE A 1 77 ? -2.608 6.981 -5.781 1.00 93.75 77 ILE A C 1
ATOM 591 O O . ILE A 1 77 ? -1.694 6.525 -5.091 1.00 93.75 77 ILE A O 1
ATOM 595 N N . ARG A 1 78 ? -3.663 6.251 -6.151 1.00 94.75 78 ARG A N 1
ATOM 596 C CA . ARG A 1 78 ? -3.879 4.858 -5.749 1.00 94.75 78 ARG A CA 1
ATOM 597 C C . ARG A 1 78 ? -3.939 3.966 -6.977 1.00 94.75 78 ARG A C 1
ATOM 599 O O . ARG A 1 78 ? -4.779 4.180 -7.847 1.00 94.75 78 ARG A O 1
ATOM 606 N N . THR A 1 79 ? -3.116 2.926 -6.994 1.00 95.88 79 THR A N 1
ATOM 607 C CA . THR A 1 79 ? -3.110 1.926 -8.064 1.00 95.88 79 THR A CA 1
ATOM 608 C C . THR A 1 79 ? -3.201 0.540 -7.451 1.00 95.88 79 THR A C 1
ATOM 610 O O . THR A 1 79 ? -2.503 0.236 -6.489 1.00 95.88 79 THR A O 1
ATOM 613 N N . THR A 1 80 ? -4.055 -0.316 -8.005 1.00 95.75 80 THR A N 1
ATOM 614 C CA . THR A 1 80 ? -4.201 -1.702 -7.546 1.00 95.75 80 THR A CA 1
ATOM 615 C C . THR A 1 80 ? -3.801 -2.649 -8.661 1.00 95.75 80 THR A C 1
ATOM 617 O O . THR A 1 80 ? -4.178 -2.461 -9.816 1.00 95.75 80 THR A O 1
ATOM 620 N N . THR A 1 81 ? -3.049 -3.685 -8.316 1.00 95.19 81 THR A N 1
ATOM 621 C CA . THR A 1 81 ? -2.776 -4.816 -9.201 1.00 95.19 81 THR A CA 1
ATOM 622 C C . THR A 1 81 ? -3.122 -6.110 -8.486 1.00 95.19 81 THR A C 1
ATOM 624 O O . THR A 1 81 ? -3.182 -6.148 -7.260 1.00 95.19 81 THR A O 1
ATOM 627 N N . PHE A 1 82 ? -3.335 -7.180 -9.241 1.00 94.00 82 PHE A N 1
ATOM 628 C CA . PHE A 1 82 ? -3.525 -8.506 -8.675 1.00 94.00 82 PHE A CA 1
ATOM 629 C C . PHE A 1 82 ? -2.471 -9.471 -9.209 1.00 94.00 82 PHE A C 1
ATOM 631 O O . PHE A 1 82 ? -1.904 -9.302 -10.300 1.00 94.00 82 PHE A O 1
ATOM 638 N N . ARG A 1 83 ? -2.185 -10.492 -8.408 1.00 92.31 83 ARG A N 1
ATOM 639 C CA . ARG A 1 83 ? -1.283 -11.580 -8.769 1.00 92.31 83 ARG A CA 1
ATOM 640 C C . ARG A 1 83 ? -1.888 -12.901 -8.351 1.00 92.31 83 ARG A C 1
ATOM 642 O O . ARG A 1 83 ? -2.420 -13.030 -7.252 1.00 92.31 83 ARG A O 1
ATOM 649 N N . THR A 1 84 ? -1.770 -13.878 -9.238 1.00 89.31 84 THR A N 1
ATOM 650 C CA . THR A 1 84 ? -2.076 -15.265 -8.923 1.00 89.31 84 THR A CA 1
ATOM 651 C C . THR A 1 84 ? -0.851 -15.914 -8.296 1.00 89.31 84 THR A C 1
ATOM 653 O O . THR A 1 84 ? 0.235 -15.851 -8.876 1.00 89.31 84 THR A O 1
ATOM 656 N N . ILE A 1 85 ? -1.014 -16.534 -7.133 1.00 83.00 85 ILE A N 1
ATOM 657 C CA . ILE A 1 85 ? 0.041 -17.266 -6.432 1.00 83.00 85 ILE A CA 1
ATOM 658 C C . ILE A 1 85 ? -0.397 -18.730 -6.321 1.00 83.00 85 ILE A C 1
ATOM 660 O O . ILE A 1 85 ? -1.458 -19.002 -5.752 1.00 83.00 85 ILE A O 1
ATOM 664 N N . PRO A 1 86 ? 0.391 -19.694 -6.834 1.00 81.38 86 PRO A N 1
ATOM 665 C CA . PRO A 1 86 ? 0.168 -21.099 -6.520 1.00 81.38 86 PRO A CA 1
ATOM 666 C C . PRO A 1 86 ? 0.219 -21.291 -5.002 1.00 81.38 86 PRO A C 1
ATOM 668 O O . PRO A 1 86 ? 1.205 -20.912 -4.382 1.00 81.38 86 PRO A O 1
ATOM 671 N N . LEU A 1 87 ? -0.801 -21.903 -4.394 1.00 74.44 87 LEU A N 1
ATOM 672 C CA . LEU A 1 87 ? -0.889 -22.052 -2.928 1.00 74.44 87 LEU A CA 1
ATOM 673 C C . LEU A 1 87 ? 0.306 -22.806 -2.312 1.00 74.44 87 LEU A C 1
ATOM 675 O O . LEU A 1 87 ? 0.596 -22.656 -1.129 1.00 74.44 87 LEU A O 1
ATOM 679 N N . THR A 1 88 ? 1.009 -23.604 -3.116 1.00 77.62 88 THR A N 1
ATOM 680 C CA . THR A 1 88 ? 2.240 -24.304 -2.730 1.00 77.62 88 THR A CA 1
ATOM 681 C C . THR A 1 88 ? 3.450 -23.374 -2.605 1.00 77.62 88 THR A C 1
ATOM 683 O O . THR A 1 88 ? 4.409 -23.705 -1.912 1.00 77.62 88 THR A O 1
ATOM 686 N N . GLN A 1 89 ? 3.423 -22.210 -3.255 1.00 84.81 89 GLN A N 1
ATOM 687 C CA . GLN A 1 89 ? 4.500 -21.228 -3.266 1.00 84.81 89 GLN A CA 1
ATOM 688 C C . GLN A 1 89 ? 4.151 -20.068 -2.32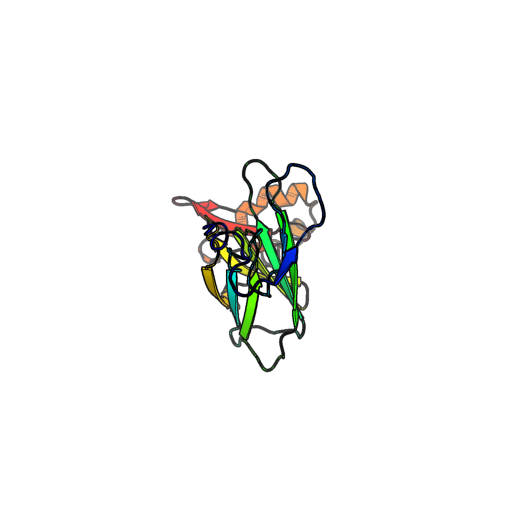8 1.00 84.81 89 GLN A C 1
ATOM 690 O O . GLN A 1 89 ? 3.285 -19.250 -2.613 1.00 84.81 89 GLN A O 1
ATOM 695 N N . ARG A 1 90 ? 4.871 -19.945 -1.208 1.00 90.31 90 ARG A N 1
ATOM 696 C CA . ARG A 1 90 ? 4.732 -18.812 -0.267 1.00 90.31 90 ARG A CA 1
ATOM 697 C C . ARG A 1 90 ? 5.612 -17.614 -0.645 1.00 90.31 90 ARG A C 1
ATOM 699 O O . ARG A 1 90 ? 6.008 -16.838 0.223 1.00 90.31 90 ARG A O 1
ATOM 706 N N . LEU A 1 91 ? 5.963 -17.496 -1.924 1.00 92.19 91 LEU A N 1
ATOM 707 C CA . LEU A 1 91 ? 6.844 -16.465 -2.458 1.00 92.19 91 LEU A CA 1
ATOM 708 C C . LEU A 1 91 ? 6.273 -15.920 -3.767 1.00 92.19 91 LEU A C 1
ATOM 710 O O . LEU A 1 91 ? 5.892 -16.684 -4.649 1.00 92.19 91 LEU A O 1
ATOM 714 N N . LEU A 1 92 ? 6.264 -14.597 -3.900 1.00 92.00 92 LEU A N 1
ATOM 715 C CA . LEU A 1 92 ? 5.868 -13.878 -5.104 1.00 92.00 92 LEU A CA 1
ATOM 716 C C . LEU A 1 92 ? 6.940 -12.852 -5.460 1.00 92.00 92 LEU A C 1
ATOM 718 O O . LEU A 1 92 ? 7.391 -12.097 -4.605 1.00 92.00 92 LEU A O 1
ATOM 722 N N . ALA A 1 93 ? 7.282 -12.769 -6.741 1.00 92.50 93 ALA A N 1
ATOM 723 C CA . ALA A 1 93 ? 8.056 -11.663 -7.284 1.00 92.50 93 ALA A CA 1
ATOM 724 C C . ALA A 1 93 ? 7.210 -10.873 -8.290 1.00 92.50 93 ALA A C 1
ATOM 726 O O . ALA A 1 93 ? 6.565 -11.454 -9.167 1.00 92.50 93 ALA A O 1
ATOM 727 N N . LEU A 1 94 ? 7.233 -9.547 -8.188 1.00 92.69 94 LEU A N 1
ATOM 728 C CA . LEU A 1 94 ? 6.653 -8.648 -9.178 1.00 92.69 94 LEU A CA 1
ATOM 729 C C . LEU A 1 94 ? 7.595 -7.487 -9.496 1.00 92.69 94 LEU A C 1
ATOM 731 O O . LEU A 1 94 ? 8.515 -7.185 -8.744 1.00 92.69 94 LEU A O 1
ATOM 735 N N . TYR A 1 95 ? 7.328 -6.846 -10.625 1.00 92.25 95 TYR A N 1
ATOM 736 C CA . TYR A 1 95 ? 8.038 -5.670 -11.104 1.00 92.25 95 TYR A CA 1
ATOM 737 C C . TYR A 1 95 ? 7.041 -4.517 -11.158 1.00 92.25 95 TYR A C 1
ATOM 739 O O . TYR A 1 95 ? 5.915 -4.707 -11.634 1.00 92.25 95 TYR A O 1
ATOM 747 N N . TRP A 1 96 ? 7.423 -3.373 -10.598 1.00 92.94 96 TRP A N 1
ATOM 748 C CA . TRP A 1 96 ? 6.575 -2.196 -10.475 1.00 92.94 96 TRP A CA 1
ATOM 749 C C . TRP A 1 96 ? 7.304 -0.950 -10.970 1.00 92.94 96 TRP A C 1
ATOM 751 O O . TRP A 1 96 ? 8.395 -0.631 -10.503 1.00 92.94 96 TRP A O 1
ATOM 761 N N . SER A 1 97 ? 6.688 -0.243 -11.911 1.00 89.69 97 SER A N 1
ATOM 762 C CA . SER A 1 97 ? 7.310 0.874 -12.625 1.00 89.69 97 SER A CA 1
ATOM 763 C C . SER A 1 97 ? 6.945 2.247 -12.051 1.00 89.69 97 SER A C 1
ATOM 765 O O . SER A 1 97 ? 7.675 3.222 -12.233 1.00 89.69 97 SER A O 1
ATOM 767 N N . GLN A 1 98 ? 5.817 2.343 -11.341 1.00 89.94 98 GLN A N 1
ATOM 768 C CA . GLN A 1 98 ? 5.294 3.612 -10.840 1.00 89.94 98 GLN A CA 1
ATOM 769 C C . GLN A 1 98 ? 5.854 3.953 -9.450 1.00 89.94 98 GLN A C 1
ATOM 771 O O . GLN A 1 98 ? 6.057 3.061 -8.627 1.00 89.94 98 GLN A O 1
ATOM 776 N N . PRO A 1 99 ? 6.072 5.239 -9.134 1.00 92.25 99 PRO A N 1
ATOM 777 C CA . PRO A 1 99 ? 6.437 5.652 -7.784 1.00 92.25 99 PRO A CA 1
ATOM 778 C C . PRO A 1 99 ? 5.336 5.327 -6.769 1.00 92.25 99 PRO A C 1
ATOM 780 O O . PRO A 1 99 ? 4.150 5.470 -7.052 1.00 92.25 99 PRO A O 1
ATOM 783 N N . PHE A 1 100 ? 5.732 4.920 -5.564 1.00 95.12 100 PHE A N 1
ATOM 784 C CA . PHE A 1 100 ? 4.816 4.678 -4.448 1.00 95.12 100 PHE A CA 1
ATOM 785 C C . PHE A 1 100 ? 5.514 4.909 -3.107 1.00 95.12 100 PHE A C 1
ATOM 787 O O . PHE A 1 100 ? 6.733 4.797 -3.003 1.00 95.12 100 PHE A O 1
ATOM 794 N N . HIS A 1 101 ? 4.736 5.197 -2.070 1.00 95.19 101 HIS A N 1
ATOM 795 C CA . HIS A 1 101 ? 5.225 5.408 -0.703 1.00 95.19 101 HIS A CA 1
ATOM 796 C C . HIS A 1 101 ? 4.683 4.353 0.263 1.00 95.19 101 HIS A C 1
ATOM 798 O O . HIS A 1 101 ? 5.371 3.962 1.205 1.00 95.19 101 HIS A O 1
ATOM 804 N N . LEU A 1 102 ? 3.472 3.857 -0.000 1.00 95.62 102 LEU A N 1
ATOM 805 C CA . LEU A 1 102 ? 2.836 2.804 0.780 1.00 95.62 102 LEU A CA 1
ATOM 806 C C . LEU A 1 102 ? 2.467 1.635 -0.126 1.00 95.62 102 LEU A C 1
ATOM 808 O O . LEU A 1 102 ? 2.035 1.836 -1.265 1.00 95.62 102 LEU A O 1
ATOM 812 N N . MET A 1 103 ? 2.601 0.425 0.407 1.00 96.75 103 MET A N 1
ATOM 813 C CA . MET A 1 103 ? 2.136 -0.800 -0.233 1.00 96.75 103 MET A CA 1
ATOM 814 C C . MET A 1 103 ? 1.348 -1.637 0.768 1.00 96.75 103 MET A C 1
ATOM 816 O O . MET A 1 103 ? 1.874 -1.998 1.825 1.00 96.75 103 MET A O 1
ATOM 820 N N . PHE A 1 104 ? 0.115 -1.977 0.402 1.00 97.19 104 PHE A N 1
ATOM 821 C CA . PHE A 1 104 ? -0.753 -2.878 1.154 1.00 97.19 104 PHE A CA 1
ATOM 822 C C . PHE A 1 104 ? -1.035 -4.135 0.343 1.00 97.19 104 PHE A C 1
ATOM 824 O O . PHE A 1 104 ? -1.137 -4.082 -0.882 1.00 97.19 104 PHE A O 1
ATOM 831 N N . ILE A 1 105 ? -1.189 -5.256 1.035 1.00 96.06 105 ILE A N 1
ATOM 832 C CA . ILE A 1 105 ? -1.625 -6.521 0.451 1.00 96.06 105 ILE A CA 1
ATOM 833 C C . ILE A 1 105 ? -3.020 -6.812 0.978 1.00 96.06 105 ILE A C 1
ATOM 835 O O . ILE A 1 105 ? -3.218 -6.849 2.188 1.00 96.06 105 ILE A O 1
ATOM 839 N N . GLU A 1 106 ? -3.964 -7.034 0.077 1.00 95.19 106 GLU A N 1
ATOM 840 C CA . GLU A 1 106 ? -5.308 -7.498 0.397 1.00 95.19 106 GLU A CA 1
ATOM 841 C C . GLU A 1 106 ? -5.417 -8.991 0.066 1.00 95.19 106 GLU A C 1
ATOM 843 O O . GLU A 1 106 ? -5.130 -9.438 -1.053 1.00 95.19 106 GLU A O 1
ATOM 848 N N . LEU A 1 107 ? -5.813 -9.761 1.079 1.00 92.75 107 LEU A N 1
ATOM 849 C CA . LEU A 1 107 ? -6.105 -11.190 1.001 1.00 92.75 107 LEU A CA 1
ATOM 850 C C . LEU A 1 107 ? -7.619 -11.430 1.153 1.00 92.75 107 LEU A C 1
ATOM 852 O O . LEU A 1 107 ? -8.416 -10.491 1.168 1.00 92.75 107 LEU A O 1
ATOM 856 N N . LEU A 1 108 ? -8.021 -12.702 1.264 1.00 86.81 108 LEU A N 1
ATOM 857 C CA . LEU A 1 108 ? -9.419 -13.120 1.444 1.00 86.81 108 LEU A CA 1
ATOM 858 C C . LEU A 1 108 ? -10.170 -12.254 2.460 1.00 86.81 108 LEU A C 1
ATOM 860 O O . LEU A 1 108 ? -9.629 -11.883 3.500 1.00 86.81 108 LEU A O 1
ATOM 864 N N . ASN A 1 109 ? -11.446 -11.994 2.168 1.00 87.50 109 ASN A N 1
ATOM 865 C CA . ASN A 1 109 ? -12.361 -11.237 3.026 1.00 87.50 109 ASN A CA 1
ATOM 866 C C . ASN A 1 109 ? -11.909 -9.798 3.325 1.00 87.50 109 ASN A C 1
ATOM 868 O O . ASN A 1 109 ? -12.219 -9.278 4.394 1.00 87.50 109 ASN A O 1
ATOM 872 N N . LYS A 1 110 ? -11.200 -9.148 2.390 1.00 89.62 110 LYS A N 1
ATOM 873 C CA . LYS A 1 110 ? -10.698 -7.771 2.541 1.00 89.62 110 LYS A CA 1
ATOM 874 C C . LYS A 1 110 ? -9.781 -7.603 3.757 1.00 89.62 110 LYS A C 1
ATOM 876 O O . LYS A 1 110 ? -9.814 -6.580 4.434 1.00 89.62 110 LYS A O 1
ATOM 881 N N . ILE A 1 111 ? -8.973 -8.620 4.066 1.00 93.06 111 ILE A N 1
ATOM 882 C CA . ILE A 1 111 ? -7.972 -8.517 5.131 1.00 93.06 111 ILE A CA 1
ATOM 883 C C . ILE A 1 111 ? -6.724 -7.850 4.556 1.00 93.06 111 ILE A C 1
ATOM 885 O O . ILE A 1 111 ? -6.087 -8.393 3.651 1.00 93.06 111 ILE A O 1
ATOM 889 N N . TYR A 1 112 ? -6.366 -6.694 5.113 1.00 95.81 112 TYR A N 1
ATOM 890 C CA . TYR A 1 112 ? -5.226 -5.901 4.663 1.00 95.81 112 TYR A CA 1
ATOM 891 C C . TYR A 1 112 ? -3.982 -6.125 5.525 1.00 95.81 112 TYR A C 1
ATOM 893 O O . TYR A 1 112 ? -4.051 -6.190 6.754 1.00 95.81 112 TYR A O 1
ATOM 901 N N . TYR A 1 113 ? -2.828 -6.169 4.869 1.00 96.44 113 TYR A N 1
ATOM 902 C CA . TYR A 1 113 ? -1.507 -6.247 5.480 1.00 96.44 113 TYR A CA 1
ATOM 903 C C . TYR A 1 113 ? -0.654 -5.087 4.990 1.00 96.44 113 TYR A C 1
ATOM 905 O O . TYR A 1 113 ? -0.539 -4.851 3.785 1.00 96.44 113 TYR A O 1
ATOM 913 N N . LEU A 1 114 ? -0.025 -4.377 5.918 1.00 96.94 114 LEU A N 1
ATOM 914 C CA . LEU A 1 114 ? 0.927 -3.327 5.595 1.00 96.94 114 LEU A CA 1
ATOM 915 C C . LEU A 1 114 ? 2.271 -3.952 5.211 1.00 96.94 114 LEU A C 1
ATOM 917 O O . LEU A 1 114 ? 2.922 -4.592 6.032 1.00 96.94 114 LEU A O 1
ATOM 921 N N . ALA A 1 115 ? 2.702 -3.757 3.967 1.00 96.38 115 ALA A N 1
ATOM 922 C CA . ALA A 1 115 ? 3.899 -4.407 3.443 1.00 96.38 115 ALA A CA 1
ATOM 923 C C . ALA A 1 115 ? 5.108 -3.464 3.350 1.00 96.38 115 ALA A C 1
ATOM 925 O O . ALA A 1 115 ? 6.226 -3.837 3.716 1.00 96.38 115 ALA A O 1
ATOM 926 N N . VAL A 1 116 ? 4.911 -2.239 2.855 1.00 95.62 116 VAL A N 1
ATOM 927 C CA . VAL A 1 116 ? 5.985 -1.242 2.711 1.00 95.62 116 VAL A CA 1
ATOM 928 C C . VAL A 1 116 ? 5.485 0.125 3.152 1.00 95.62 116 VAL A C 1
ATOM 930 O O . VAL A 1 116 ? 4.407 0.555 2.747 1.00 95.62 116 VAL A O 1
ATOM 933 N N . ILE A 1 117 ? 6.324 0.811 3.927 1.00 93.62 117 ILE A N 1
ATOM 934 C CA . ILE A 1 117 ? 6.280 2.255 4.156 1.00 93.62 117 ILE A CA 1
ATOM 935 C C . ILE A 1 117 ? 7.667 2.793 3.825 1.00 93.62 117 ILE A C 1
ATOM 937 O O . ILE A 1 117 ? 8.663 2.288 4.346 1.00 93.62 117 ILE A O 1
ATOM 941 N N . GLN A 1 118 ? 7.733 3.819 2.983 1.00 92.31 118 GLN A N 1
ATOM 942 C CA . GLN A 1 118 ? 8.972 4.527 2.673 1.00 92.31 118 GLN A CA 1
ATOM 943 C C . GLN A 1 118 ? 8.726 6.030 2.551 1.00 92.31 118 GLN A C 1
ATOM 945 O O . GLN A 1 118 ? 7.698 6.459 2.030 1.00 92.31 118 GLN A O 1
ATOM 950 N N . LYS A 1 119 ? 9.678 6.829 3.050 1.00 86.94 119 LYS A N 1
ATOM 951 C CA . LYS A 1 119 ? 9.606 8.300 3.007 1.00 86.94 119 LYS A CA 1
ATOM 952 C C . LYS A 1 119 ? 9.908 8.842 1.615 1.00 86.94 119 LYS A C 1
ATOM 954 O O . LYS A 1 119 ? 9.249 9.764 1.157 1.00 86.94 119 LYS A O 1
ATOM 959 N N . THR A 1 120 ? 10.901 8.256 0.959 1.00 86.94 120 THR A N 1
ATOM 960 C CA . THR A 1 120 ? 11.363 8.627 -0.376 1.00 86.94 120 THR A CA 1
ATOM 961 C C . THR A 1 120 ? 11.330 7.389 -1.255 1.00 86.94 120 THR A C 1
ATOM 963 O O . THR A 1 120 ? 11.865 6.348 -0.879 1.00 86.94 120 THR A O 1
ATOM 966 N N . TYR A 1 121 ? 10.678 7.487 -2.412 1.00 86.38 121 TYR A N 1
ATOM 967 C CA . TYR A 1 121 ? 10.694 6.416 -3.403 1.00 86.38 121 TYR A CA 1
ATOM 968 C C . TYR A 1 121 ? 12.035 6.391 -4.144 1.00 86.38 121 TYR A C 1
ATOM 970 O O . TYR A 1 121 ? 12.396 7.362 -4.811 1.00 86.38 121 TYR A O 1
ATOM 978 N N . GLU A 1 122 ? 12.739 5.263 -4.071 1.00 86.44 122 GLU A N 1
ATOM 979 C CA . GLU A 1 122 ? 13.965 5.012 -4.827 1.00 86.44 122 GLU A CA 1
ATOM 980 C C . GLU A 1 122 ? 13.672 4.113 -6.035 1.00 86.44 122 GLU A C 1
ATOM 982 O O . GLU A 1 122 ? 13.213 2.976 -5.893 1.00 86.44 122 GLU A O 1
ATOM 987 N N . ARG A 1 123 ? 13.939 4.633 -7.240 1.00 84.31 123 ARG A N 1
ATOM 988 C CA . ARG A 1 123 ? 13.734 3.911 -8.506 1.00 84.31 123 ARG A CA 1
ATOM 989 C C . ARG A 1 123 ? 14.697 2.733 -8.643 1.00 84.31 123 ARG A C 1
ATOM 991 O O . ARG A 1 123 ? 15.827 2.799 -8.168 1.00 84.31 123 ARG A O 1
ATOM 998 N N . SER A 1 124 ? 14.267 1.702 -9.372 1.00 87.31 124 SER A N 1
ATOM 999 C CA . SER A 1 124 ? 15.108 0.565 -9.774 1.00 87.31 124 SER A CA 1
ATOM 1000 C C . SER A 1 124 ? 15.673 -0.256 -8.604 1.00 87.31 124 SER A C 1
ATOM 1002 O O . SER A 1 124 ? 16.699 -0.922 -8.748 1.00 87.31 124 SER A O 1
ATOM 1004 N N . THR A 1 125 ? 15.034 -0.213 -7.433 1.00 91.56 125 THR A N 1
ATOM 1005 C CA . THR A 1 125 ? 15.491 -0.937 -6.238 1.00 91.56 125 THR A CA 1
ATOM 1006 C C . THR A 1 125 ? 14.871 -2.331 -6.139 1.00 91.56 125 THR A C 1
ATOM 1008 O O . THR A 1 125 ? 13.853 -2.641 -6.763 1.00 91.56 125 THR A O 1
ATOM 1011 N N . THR A 1 126 ? 15.501 -3.210 -5.353 1.00 93.88 126 THR A N 1
ATOM 1012 C CA . THR A 1 126 ? 14.902 -4.495 -4.967 1.00 93.88 126 THR A CA 1
ATOM 1013 C C . THR A 1 126 ? 14.374 -4.403 -3.543 1.00 93.88 126 THR A C 1
ATOM 1015 O O . THR A 1 126 ? 15.138 -4.201 -2.602 1.00 93.88 126 THR A O 1
ATOM 1018 N N . ILE A 1 127 ? 13.067 -4.586 -3.383 1.00 95.50 127 ILE A N 1
ATOM 1019 C CA . ILE A 1 127 ? 12.373 -4.572 -2.099 1.00 95.50 127 ILE A CA 1
ATOM 1020 C C . ILE A 1 127 ? 12.013 -6.008 -1.730 1.00 95.50 127 ILE A C 1
ATOM 1022 O O . ILE A 1 127 ? 11.171 -6.628 -2.375 1.00 95.50 127 ILE A O 1
ATOM 1026 N N . THR A 1 128 ? 12.610 -6.521 -0.658 1.00 96.94 128 THR A N 1
ATOM 1027 C CA . THR A 1 128 ? 12.267 -7.835 -0.097 1.00 96.94 128 THR A CA 1
ATOM 1028 C C . THR A 1 128 ? 11.456 -7.648 1.178 1.00 96.94 128 THR A C 1
ATOM 1030 O O . THR A 1 128 ? 11.901 -6.963 2.102 1.00 96.94 128 THR A O 1
ATOM 1033 N N . LYS A 1 129 ? 10.266 -8.252 1.245 1.00 96.38 129 LYS A N 1
ATOM 1034 C CA . LYS A 1 129 ? 9.373 -8.169 2.406 1.00 96.38 129 LYS A CA 1
ATOM 1035 C C . LYS A 1 129 ? 8.798 -9.522 2.784 1.00 96.38 129 LYS A C 1
ATOM 1037 O O . LYS A 1 129 ? 8.272 -10.236 1.940 1.00 96.38 129 LYS A O 1
ATOM 1042 N N . MET A 1 130 ? 8.872 -9.822 4.077 1.00 96.12 130 MET A N 1
ATOM 1043 C CA . MET A 1 130 ? 8.200 -10.959 4.691 1.00 96.12 130 MET A CA 1
ATOM 1044 C C . MET A 1 130 ? 6.918 -10.478 5.367 1.00 96.12 130 MET A C 1
ATOM 1046 O O . MET A 1 130 ? 6.958 -9.564 6.187 1.00 96.12 130 MET A O 1
ATOM 1050 N N . ILE A 1 131 ? 5.796 -11.095 5.016 1.00 95.88 131 ILE A N 1
ATOM 1051 C CA . ILE A 1 131 ? 4.464 -10.778 5.523 1.00 95.88 131 ILE A CA 1
ATOM 1052 C C . ILE A 1 131 ? 4.058 -11.853 6.519 1.00 95.88 131 ILE A C 1
ATOM 1054 O O . ILE A 1 131 ? 4.005 -13.036 6.185 1.00 95.88 131 ILE A O 1
ATOM 1058 N N . ASN A 1 132 ? 3.769 -11.421 7.738 1.00 95.50 132 ASN A N 1
ATOM 1059 C CA . ASN A 1 132 ? 3.307 -12.244 8.848 1.00 95.50 132 ASN A CA 1
ATOM 1060 C C . ASN A 1 132 ? 2.039 -11.621 9.458 1.00 95.50 132 ASN A C 1
ATOM 1062 O O . ASN A 1 132 ? 1.614 -10.527 9.079 1.00 95.50 132 ASN A O 1
ATOM 1066 N N . SER A 1 133 ? 1.428 -12.308 10.417 1.00 93.94 133 SER A N 1
ATOM 1067 C CA . SER A 1 133 ? 0.237 -11.840 11.135 1.00 93.94 133 SER A CA 1
ATOM 1068 C C . SER A 1 133 ? 0.439 -10.496 11.836 1.00 93.94 133 SER A C 1
ATOM 1070 O O . SER A 1 133 ? -0.509 -9.721 11.916 1.00 93.94 133 SER A O 1
ATOM 1072 N N . SER A 1 134 ? 1.661 -10.163 12.271 1.00 93.19 134 SER A N 1
ATOM 1073 C CA . SER A 1 134 ? 1.958 -8.864 12.898 1.00 93.19 134 SER A CA 1
ATOM 1074 C C . SER A 1 134 ? 1.846 -7.673 11.937 1.00 93.19 134 SER A C 1
ATOM 1076 O O . SER A 1 134 ? 1.639 -6.548 12.379 1.00 93.19 134 SER A O 1
ATOM 1078 N N . ALA A 1 135 ? 1.928 -7.917 10.625 1.00 94.62 135 ALA A N 1
ATOM 1079 C CA . ALA A 1 135 ? 1.725 -6.898 9.597 1.00 94.62 135 ALA A CA 1
ATOM 1080 C C . ALA A 1 135 ? 0.238 -6.634 9.285 1.00 94.62 135 ALA A C 1
ATOM 1082 O O . ALA A 1 135 ? -0.071 -5.747 8.485 1.00 94.62 135 ALA A O 1
ATOM 1083 N N . ARG A 1 136 ? -0.689 -7.410 9.867 1.00 95.44 136 ARG A N 1
ATOM 1084 C CA . ARG A 1 136 ? -2.134 -7.269 9.645 1.00 95.44 136 ARG A CA 1
ATOM 1085 C C . ARG A 1 136 ? -2.620 -5.921 10.173 1.00 95.44 136 ARG A C 1
ATOM 1087 O O . ARG A 1 136 ? -2.421 -5.598 11.343 1.00 95.44 136 ARG A O 1
ATOM 1094 N N . CYS A 1 137 ? -3.331 -5.178 9.333 1.00 95.88 137 CYS A N 1
ATOM 1095 C CA . CYS A 1 137 ? -4.091 -4.022 9.783 1.00 95.88 137 CYS A CA 1
ATOM 1096 C C . CYS A 1 137 ? -5.383 -4.504 10.449 1.00 95.88 137 CYS A C 1
ATOM 1098 O O . CYS A 1 137 ? -6.093 -5.337 9.884 1.00 95.88 137 CYS A O 1
ATOM 1100 N N . GLN A 1 138 ? -5.690 -4.005 11.645 1.00 94.94 138 GLN A N 1
ATOM 1101 C CA . GLN A 1 138 ? -6.919 -4.384 12.352 1.00 94.94 138 GLN A CA 1
ATOM 1102 C C . GLN A 1 138 ? -8.136 -3.672 11.752 1.00 94.94 138 GLN A C 1
ATOM 1104 O O . GLN A 1 138 ? -8.026 -2.540 11.278 1.00 94.94 138 GLN A O 1
ATOM 1109 N N . HIS A 1 139 ? -9.296 -4.329 11.764 1.00 95.00 139 HIS A N 1
ATOM 1110 C CA . HIS A 1 139 ? -10.551 -3.679 11.402 1.00 95.00 139 HIS A CA 1
ATOM 1111 C C . HIS A 1 139 ? -11.029 -2.787 12.554 1.00 95.00 139 HIS A C 1
ATOM 1113 O O . HIS A 1 139 ? -10.824 -3.108 13.724 1.00 95.00 139 HIS A O 1
ATOM 1119 N N . ILE A 1 140 ? -11.724 -1.690 12.255 1.00 92.94 140 ILE A N 1
ATOM 1120 C CA . ILE A 1 140 ? -12.214 -0.748 13.272 1.00 92.94 140 ILE A CA 1
ATOM 1121 C C . ILE A 1 140 ? -13.110 -1.403 14.340 1.00 92.94 140 ILE A C 1
ATOM 1123 O O . ILE A 1 140 ? -13.067 -1.025 15.509 1.00 92.94 140 ILE A O 1
ATOM 1127 N N . ASN A 1 141 ? -13.855 -2.438 13.952 1.00 92.12 141 ASN A N 1
ATOM 1128 C CA . ASN A 1 141 ? -14.696 -3.259 1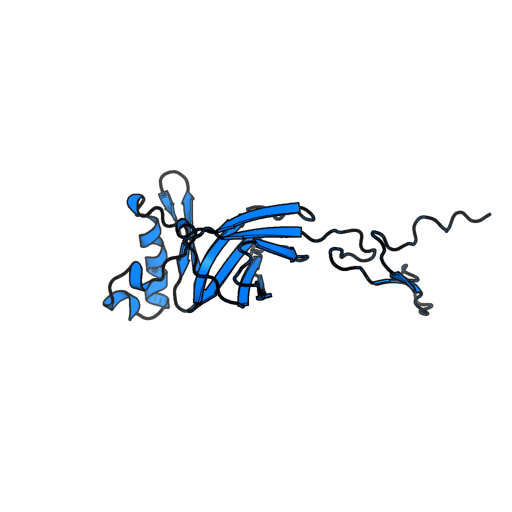4.837 1.00 92.12 141 ASN A CA 1
ATOM 1129 C C . ASN A 1 141 ? -13.902 -4.020 15.909 1.00 92.12 141 ASN A C 1
ATOM 1131 O O . ASN A 1 141 ? -14.473 -4.419 16.914 1.00 92.12 141 ASN A O 1
ATOM 1135 N N . GLU A 1 142 ? -12.606 -4.250 15.690 1.00 93.00 142 GLU A N 1
ATOM 1136 C CA . GLU A 1 142 ? -11.718 -4.898 16.664 1.00 93.00 142 GLU A CA 1
ATOM 1137 C C . GLU A 1 142 ? -11.129 -3.881 17.657 1.00 93.00 142 GLU A C 1
ATOM 1139 O O . GLU A 1 142 ? -10.582 -4.267 18.687 1.00 93.00 142 GLU A O 1
ATOM 1144 N N . LEU A 1 143 ? -11.226 -2.584 17.345 1.00 92.44 143 LEU A N 1
ATOM 1145 C CA . LEU A 1 143 ? -10.573 -1.496 18.076 1.00 92.44 143 LEU A CA 1
ATOM 1146 C C . LEU A 1 143 ? -11.537 -0.653 18.912 1.00 92.44 143 LEU A C 1
ATOM 1148 O O . LEU A 1 143 ? -11.125 -0.054 19.905 1.00 92.44 143 LEU A O 1
ATOM 1152 N N . PHE A 1 144 ? -12.802 -0.575 18.505 1.00 91.94 144 PHE A N 1
ATOM 1153 C CA . PHE A 1 144 ? -13.816 0.252 19.148 1.00 91.94 144 PHE A CA 1
ATOM 1154 C C . PHE A 1 144 ? -15.096 -0.532 19.436 1.00 91.94 144 PHE A C 1
ATOM 1156 O O . PHE A 1 144 ? -15.393 -1.537 18.799 1.00 91.94 144 PHE A O 1
ATOM 1163 N N . ASN A 1 145 ? -15.895 -0.012 20.370 1.00 93.25 145 ASN A N 1
ATOM 1164 C CA . ASN A 1 145 ? -17.204 -0.566 20.709 1.00 93.25 145 ASN A CA 1
ATOM 1165 C C . ASN A 1 145 ? -18.188 -0.480 19.532 1.00 93.25 145 ASN A C 1
ATOM 1167 O O . ASN A 1 145 ? -18.135 0.448 18.724 1.00 93.25 145 ASN A O 1
ATOM 1171 N N . GLU A 1 146 ? -19.175 -1.376 19.507 1.00 90.69 146 GLU A N 1
ATOM 1172 C CA . GLU A 1 146 ? -20.196 -1.428 18.449 1.00 90.69 146 GLU A CA 1
ATOM 1173 C C . GLU A 1 146 ? -20.938 -0.097 18.253 1.00 90.69 146 GLU A C 1
ATOM 1175 O O . GLU A 1 146 ? -21.158 0.338 17.123 1.00 90.69 146 GLU A O 1
ATOM 1180 N N . THR A 1 147 ? -21.256 0.604 19.345 1.00 93.12 147 THR A N 1
ATOM 1181 C CA . THR A 1 147 ? -21.916 1.919 19.295 1.00 93.12 147 THR A CA 1
ATOM 1182 C C . THR A 1 147 ? -21.096 2.963 18.543 1.00 93.12 147 THR A C 1
ATOM 1184 O O . THR A 1 147 ? -21.664 3.837 17.890 1.00 93.12 147 THR A O 1
ATOM 1187 N N . PHE A 1 148 ? -19.765 2.881 18.610 1.00 92.62 148 PHE A N 1
ATOM 1188 C CA . PHE A 1 148 ? -18.863 3.767 17.881 1.00 92.62 148 PHE A CA 1
ATOM 1189 C C . PHE A 1 148 ? -18.839 3.433 16.388 1.00 92.62 148 PHE A C 1
ATOM 1191 O O . PHE A 1 148 ? -18.942 4.331 15.553 1.00 92.62 148 PHE A O 1
ATOM 1198 N N . VAL A 1 149 ? -18.742 2.146 16.049 1.00 89.94 149 VAL A N 1
ATOM 1199 C CA . VAL A 1 149 ? -18.722 1.665 14.657 1.00 89.94 149 VAL A CA 1
ATOM 1200 C C . VAL A 1 149 ? -19.989 2.095 13.911 1.00 89.94 149 VAL A C 1
ATOM 1202 O O . VAL A 1 149 ? -19.923 2.509 12.756 1.00 89.94 149 VAL A O 1
ATOM 1205 N N . GLN A 1 150 ? -21.135 2.092 14.591 1.00 91.88 150 GLN A N 1
ATOM 1206 C CA . GLN A 1 150 ? -22.418 2.518 14.025 1.00 91.88 150 GLN A CA 1
ATOM 1207 C C . GLN A 1 150 ? -22.533 4.036 13.798 1.00 91.88 150 GLN A C 1
ATOM 1209 O O . GLN A 1 150 ? -23.457 4.492 13.122 1.00 91.88 150 GLN A O 1
ATOM 1214 N N . MET A 1 151 ? -21.622 4.852 14.341 1.00 92.81 151 MET A N 1
ATOM 1215 C CA . MET A 1 151 ? -21.644 6.297 14.108 1.00 92.81 151 MET A CA 1
ATOM 1216 C C . MET A 1 151 ? -21.305 6.629 12.654 1.00 92.81 151 MET A C 1
ATOM 1218 O O . MET A 1 151 ? -20.516 5.946 12.011 1.00 92.81 151 MET A O 1
ATOM 1222 N N . HIS A 1 152 ? -21.827 7.751 12.158 1.00 92.06 152 HIS A N 1
ATOM 1223 C CA . HIS A 1 152 ? -21.482 8.272 10.835 1.00 92.06 152 HIS A CA 1
ATOM 1224 C C . HIS A 1 152 ? -19.967 8.509 10.684 1.00 92.06 152 HIS A C 1
ATOM 1226 O O . HIS A 1 152 ? -19.330 9.035 11.602 1.00 92.06 152 HIS A O 1
ATOM 1232 N N . VAL A 1 153 ? -19.406 8.221 9.503 1.00 90.56 153 VAL A N 1
ATOM 1233 C CA . VAL A 1 153 ? -17.952 8.254 9.231 1.00 90.56 153 VAL A CA 1
ATOM 1234 C C . VAL A 1 153 ? -17.279 9.578 9.631 1.00 90.56 153 VAL A C 1
ATOM 1236 O O . VAL A 1 153 ? -16.212 9.581 10.237 1.00 90.56 153 VAL A O 1
ATOM 1239 N N . LEU A 1 154 ? -17.950 10.717 9.412 1.00 90.31 154 LEU A N 1
ATOM 1240 C CA . LEU A 1 154 ? -17.450 12.050 9.795 1.00 90.31 154 LEU A CA 1
ATOM 1241 C C . LEU A 1 154 ? -17.279 12.235 11.312 1.00 90.31 154 LEU A C 1
ATOM 1243 O O . LEU A 1 154 ? -16.481 13.063 11.750 1.00 90.31 154 LEU A O 1
ATOM 1247 N N . ARG A 1 155 ? -18.049 11.502 12.126 1.00 92.25 155 ARG A N 1
ATOM 1248 C CA . ARG A 1 155 ? -17.869 11.476 13.583 1.00 92.25 155 ARG A CA 1
ATOM 1249 C C . ARG A 1 155 ? -16.740 10.530 13.957 1.00 92.25 155 ARG A C 1
ATOM 1251 O O . ARG A 1 155 ? -15.913 10.913 14.775 1.00 92.25 155 ARG A O 1
ATOM 1258 N N . ARG A 1 156 ? -16.671 9.357 13.319 1.00 92.44 156 ARG A N 1
ATOM 1259 C CA . A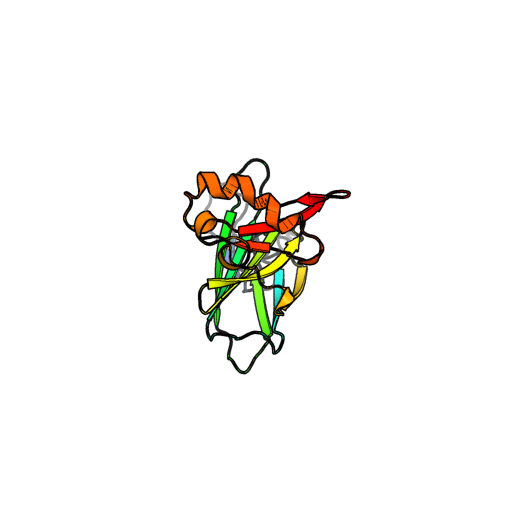RG A 1 156 ? -15.640 8.345 13.579 1.00 92.44 156 ARG A CA 1
ATOM 1260 C C . ARG A 1 156 ? -14.225 8.879 13.331 1.00 92.44 156 ARG A C 1
ATOM 1262 O O . ARG A 1 156 ? -13.387 8.778 14.222 1.00 92.44 156 ARG A O 1
ATOM 1269 N N . ILE A 1 157 ? -14.000 9.556 12.198 1.00 90.88 157 ILE A N 1
ATOM 1270 C CA . ILE A 1 157 ? -12.691 10.120 11.800 1.00 90.88 157 ILE A CA 1
ATOM 1271 C C . ILE A 1 157 ? -12.065 10.998 12.891 1.00 90.88 157 ILE A C 1
ATOM 1273 O O . ILE A 1 157 ? -10.851 10.978 13.077 1.00 90.88 157 ILE A O 1
ATOM 1277 N N . LYS A 1 158 ? -12.877 11.729 13.669 1.00 91.62 158 LYS A N 1
ATOM 1278 C CA . LYS A 1 158 ? -12.378 12.591 14.755 1.00 91.62 158 LYS A CA 1
ATOM 1279 C C . LYS A 1 158 ? -11.624 11.817 15.840 1.00 91.62 158 LYS A C 1
ATOM 1281 O O . LYS A 1 158 ? -10.813 12.407 16.545 1.00 91.62 158 LYS A O 1
ATOM 1286 N N . TYR A 1 159 ? -11.864 10.514 15.957 1.00 92.19 159 TYR A N 1
ATOM 1287 C CA . TYR A 1 159 ? -11.315 9.649 16.998 1.00 92.19 159 TYR A CA 1
ATOM 1288 C C . TYR A 1 159 ? -10.298 8.626 16.471 1.00 92.19 159 TYR A C 1
ATOM 1290 O O . TYR A 1 159 ? -9.786 7.830 17.250 1.00 92.19 159 TYR A O 1
ATOM 1298 N N . TYR A 1 160 ? -9.951 8.654 15.179 1.00 91.94 160 TYR A N 1
ATOM 1299 C CA . TYR A 1 160 ? -9.013 7.691 14.568 1.00 91.94 160 TYR A CA 1
ATOM 1300 C C . TYR A 1 160 ? -7.591 7.777 15.122 1.00 91.94 160 TYR A C 1
ATOM 1302 O O . TYR A 1 160 ? -6.826 6.829 15.010 1.00 91.94 160 TYR A O 1
ATOM 1310 N N . HIS A 1 161 ? -7.256 8.865 15.810 1.00 89.94 161 HIS A N 1
ATOM 1311 C CA . HIS A 1 161 ? -5.993 8.991 16.523 1.00 89.94 161 HIS A CA 1
ATOM 1312 C C . HIS A 1 161 ? -5.915 8.141 17.806 1.00 89.94 161 HIS A C 1
ATOM 1314 O O . HIS A 1 161 ? -4.814 7.809 18.237 1.00 89.94 161 HIS A O 1
ATOM 1320 N N . LEU A 1 162 ? -7.049 7.779 18.423 1.00 90.88 162 LEU A N 1
ATOM 1321 C CA . LEU A 1 162 ? -7.076 7.119 19.735 1.00 90.88 162 LEU A CA 1
ATOM 1322 C C . LEU A 1 162 ? -6.424 5.723 19.763 1.00 90.88 162 LEU A C 1
ATOM 1324 O O . LEU A 1 162 ? -5.643 5.479 20.683 1.00 90.88 162 LEU A O 1
ATOM 1328 N N . PRO A 1 163 ? -6.666 4.809 18.799 1.00 91.12 163 PRO A N 1
ATOM 1329 C CA . PRO A 1 163 ? -6.102 3.459 18.853 1.00 91.12 163 PRO A CA 1
ATOM 1330 C C . PRO A 1 163 ? -4.575 3.470 18.826 1.00 91.12 163 PRO A C 1
ATOM 1332 O O . PRO A 1 163 ? -3.931 2.698 19.532 1.00 91.12 163 PRO A O 1
ATOM 1335 N N . CYS A 1 164 ? -3.992 4.399 18.066 1.00 90.88 164 CYS A N 1
ATOM 1336 C CA . CYS A 1 164 ? -2.548 4.537 17.958 1.00 90.88 164 CYS A CA 1
ATOM 1337 C C . CYS A 1 164 ? -1.901 5.036 19.261 1.00 90.88 164 CYS A C 1
ATOM 1339 O O . CYS A 1 164 ? -0.728 4.767 19.477 1.00 90.88 164 CYS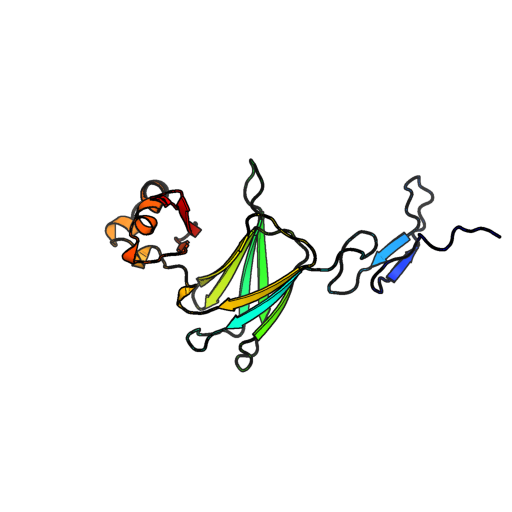 A O 1
ATOM 1341 N N . GLN A 1 165 ? -2.628 5.710 20.161 1.00 88.50 165 GLN A N 1
ATOM 1342 C CA . GLN A 1 165 ? -2.062 6.210 21.424 1.00 88.50 165 GLN A CA 1
ATOM 1343 C C . GLN A 1 165 ? -1.788 5.103 22.453 1.00 88.50 165 GLN A C 1
ATOM 1345 O O . GLN A 1 165 ? -1.018 5.312 23.393 1.00 88.50 165 GLN A O 1
ATOM 1350 N N . ASN A 1 166 ? -2.386 3.919 22.290 1.00 85.38 166 ASN A N 1
ATOM 1351 C CA . ASN A 1 166 ? -2.156 2.792 23.186 1.00 85.38 166 ASN A CA 1
ATOM 1352 C C . ASN A 1 166 ? -0.901 2.000 22.779 1.00 85.38 166 ASN A C 1
ATOM 1354 O O . ASN A 1 166 ? -0.966 1.084 21.956 1.00 85.38 166 ASN A O 1
ATOM 1358 N N . TYR A 1 167 ? 0.238 2.316 23.401 1.00 76.56 167 TYR A N 1
ATOM 1359 C CA . TYR A 1 167 ? 1.534 1.685 23.115 1.00 76.56 167 TYR A CA 1
ATOM 1360 C C . TYR A 1 167 ? 1.540 0.160 23.273 1.00 76.56 167 TYR A C 1
ATOM 1362 O O . TYR A 1 167 ? 2.215 -0.525 22.503 1.00 76.56 167 TYR A O 1
ATOM 1370 N N . SER A 1 168 ? 0.753 -0.383 24.204 1.00 73.31 168 SER A N 1
ATOM 1371 C CA . SER A 1 168 ? 0.696 -1.824 24.475 1.00 73.31 168 SER A CA 1
ATOM 1372 C C . SER A 1 168 ? 0.154 -2.644 23.300 1.00 73.31 168 SER A C 1
ATOM 1374 O O . SER A 1 168 ? 0.399 -3.843 23.228 1.00 73.31 168 SER A O 1
ATOM 1376 N N . SER A 1 169 ? -0.576 -2.011 22.376 1.00 73.00 169 SER A N 1
ATOM 1377 C CA . SER A 1 169 ? -1.181 -2.684 21.221 1.00 73.00 169 SER A CA 1
ATOM 1378 C C . SER A 1 169 ? -0.213 -2.906 20.053 1.00 73.00 169 SER A C 1
ATOM 1380 O O . SER A 1 169 ? -0.508 -3.698 19.163 1.00 73.00 169 SER A O 1
ATOM 1382 N N . ASN A 1 170 ? 0.923 -2.195 20.029 1.00 83.94 170 ASN A N 1
ATOM 1383 C CA . ASN A 1 170 ? 1.858 -2.128 18.901 1.00 83.94 170 ASN A CA 1
ATOM 1384 C C . ASN A 1 170 ? 1.185 -2.025 17.509 1.00 83.94 170 ASN A C 1
ATOM 1386 O O . ASN A 1 170 ? 1.674 -2.566 16.516 1.00 83.94 170 ASN A O 1
ATOM 1390 N N . LEU A 1 171 ? 0.049 -1.328 17.433 1.00 90.44 171 LEU A N 1
ATOM 1391 C CA . LEU A 1 171 ? -0.770 -1.243 16.229 1.00 90.44 171 LEU A CA 1
ATOM 1392 C C . LEU A 1 171 ? -0.037 -0.464 15.133 1.00 90.44 171 LEU A C 1
ATOM 1394 O O . LEU A 1 171 ? 0.257 0.708 15.321 1.00 90.44 171 LEU A O 1
ATOM 1398 N N . SER A 1 172 ? 0.267 -1.082 13.991 1.00 92.56 172 SER A N 1
ATOM 1399 C CA . SER A 1 172 ? 0.962 -0.393 12.882 1.00 92.56 172 SER A CA 1
ATOM 1400 C C . SER A 1 172 ? -0.006 0.301 11.923 1.00 92.56 172 SER A C 1
ATOM 1402 O O . SER A 1 172 ? 0.297 1.348 11.356 1.00 92.56 172 SER A O 1
ATOM 1404 N N . CYS A 1 173 ? -1.184 -0.284 11.740 1.00 95.44 173 CYS A N 1
ATOM 1405 C CA . CYS A 1 173 ? -2.220 0.222 10.855 1.00 95.44 173 CYS A CA 1
ATOM 1406 C C . CYS A 1 173 ? -3.581 -0.348 11.247 1.00 95.44 173 CYS A C 1
ATOM 1408 O O . CYS A 1 173 ? -3.679 -1.426 11.837 1.00 95.44 173 CYS A O 1
ATOM 1410 N N . PHE A 1 174 ? -4.637 0.352 10.856 1.00 95.50 174 PHE A N 1
ATOM 1411 C CA . PHE A 1 174 ? -6.006 -0.140 10.943 1.00 95.50 174 PHE A CA 1
ATOM 1412 C C . PHE A 1 174 ? -6.843 0.434 9.807 1.00 95.50 174 PHE A C 1
ATOM 1414 O O . PHE A 1 174 ? -6.414 1.360 9.115 1.00 95.50 174 PHE A O 1
ATOM 1421 N N . TYR A 1 175 ? -8.023 -0.131 9.591 1.00 94.38 175 TYR A N 1
ATOM 1422 C CA . TYR A 1 175 ? -8.908 0.312 8.526 1.00 94.38 175 TYR A CA 1
ATOM 1423 C C . TYR A 1 175 ? -10.381 0.263 8.925 1.00 94.38 175 TYR A C 1
ATOM 1425 O O . TYR A 1 175 ? -10.792 -0.459 9.833 1.00 94.38 175 TYR A O 1
ATOM 1433 N N . ASP A 1 176 ? -11.148 1.083 8.224 1.00 91.69 176 ASP A N 1
ATOM 1434 C CA . ASP A 1 176 ? -12.604 1.184 8.240 1.00 91.69 176 ASP A CA 1
ATOM 1435 C C . ASP A 1 176 ? -13.127 0.897 6.816 1.00 91.69 176 ASP A C 1
ATOM 1437 O O . ASP A 1 176 ? -12.352 0.556 5.920 1.00 91.69 176 ASP A O 1
ATOM 1441 N N . ASP A 1 177 ? -14.418 1.099 6.567 1.00 85.50 177 ASP A N 1
ATOM 1442 C CA . ASP A 1 177 ? -15.066 0.898 5.268 1.00 85.50 177 ASP A CA 1
ATOM 1443 C C . ASP A 1 177 ? -14.415 1.694 4.122 1.00 85.50 177 ASP A C 1
ATOM 1445 O O . ASP A 1 177 ? -14.395 1.241 2.976 1.00 85.50 177 ASP A O 1
ATOM 1449 N N . SER A 1 178 ? -13.897 2.897 4.409 1.00 84.81 178 SER A N 1
ATOM 1450 C CA . SER A 1 178 ? -13.387 3.820 3.382 1.00 84.81 178 SER A CA 1
ATOM 1451 C C . SER A 1 178 ? -11.988 4.384 3.646 1.00 84.81 178 SER A C 1
ATOM 1453 O O . SER A 1 178 ? -11.426 5.050 2.776 1.00 84.81 178 SER A O 1
ATOM 1455 N N . HIS A 1 179 ? -11.416 4.157 4.831 1.00 88.75 179 HIS A N 1
ATOM 1456 C CA . HIS A 1 179 ? -10.139 4.747 5.238 1.00 88.75 179 HIS A CA 1
ATOM 1457 C C . HIS A 1 179 ? -9.186 3.682 5.771 1.00 88.75 179 HIS A C 1
ATOM 1459 O O . HIS A 1 179 ? -9.600 2.754 6.456 1.00 88.75 179 HIS A O 1
ATOM 1465 N N . ILE A 1 180 ? -7.899 3.865 5.483 1.00 91.25 180 ILE A N 1
ATOM 1466 C CA . ILE A 1 180 ? -6.797 3.125 6.097 1.00 91.25 180 ILE A CA 1
ATOM 1467 C C . ILE A 1 180 ? -5.941 4.159 6.824 1.00 91.25 180 ILE A C 1
ATOM 1469 O O . ILE A 1 180 ? -5.569 5.171 6.227 1.00 91.25 180 ILE A O 1
ATOM 1473 N N . CYS A 1 181 ? -5.645 3.902 8.093 1.00 92.69 181 CYS A N 1
ATOM 1474 C CA . CYS A 1 181 ? -4.854 4.762 8.964 1.00 92.69 181 CYS A CA 1
ATOM 1475 C C . CYS A 1 181 ? -3.537 4.075 9.331 1.00 92.69 181 CYS A C 1
ATOM 1477 O O . CYS A 1 181 ? -3.476 2.848 9.462 1.00 92.69 181 CYS A O 1
ATOM 1479 N N . LEU A 1 182 ? -2.483 4.875 9.499 1.00 93.31 182 LEU A N 1
ATOM 1480 C CA . LEU A 1 182 ? -1.144 4.408 9.839 1.00 93.31 182 LEU A CA 1
ATOM 1481 C C . LEU A 1 182 ? -0.753 4.960 11.196 1.00 93.31 182 LEU A C 1
ATOM 1483 O O . LEU A 1 182 ? -0.728 6.168 11.379 1.00 93.31 182 LEU A O 1
ATOM 1487 N N . CYS A 1 183 ? -0.368 4.087 12.116 1.00 91.81 183 CYS A N 1
ATOM 1488 C CA . CYS A 1 183 ? 0.141 4.539 13.395 1.00 91.81 183 CYS A CA 1
ATOM 1489 C C . CYS A 1 183 ? 1.658 4.727 13.322 1.00 91.81 183 CYS A C 1
ATOM 1491 O O . CYS A 1 183 ? 2.378 3.795 12.958 1.00 91.81 183 CYS A O 1
ATOM 1493 N N . TYR A 1 184 ? 2.162 5.889 13.728 1.00 87.62 184 TYR A N 1
ATOM 1494 C CA . TYR A 1 184 ? 3.600 6.168 13.741 1.00 87.62 184 TYR A CA 1
ATOM 1495 C C . TYR A 1 184 ? 4.014 7.012 14.945 1.00 87.62 184 TYR A C 1
ATOM 1497 O O . TYR A 1 184 ? 3.222 7.776 15.501 1.00 87.62 184 TYR A O 1
ATOM 1505 N N . ASP A 1 185 ? 5.277 6.876 15.340 1.00 85.94 185 ASP A N 1
ATOM 1506 C CA . ASP A 1 185 ? 5.847 7.637 16.446 1.00 85.94 185 ASP A CA 1
ATOM 1507 C C . ASP A 1 185 ? 6.261 9.043 15.992 1.00 85.94 185 ASP A C 1
ATOM 1509 O O . ASP A 1 185 ? 6.949 9.229 14.984 1.00 85.94 185 ASP A O 1
ATOM 1513 N N . TYR A 1 186 ? 5.855 10.046 16.767 1.00 84.12 186 TYR A N 1
ATOM 1514 C CA . TYR A 1 186 ? 6.229 11.444 16.608 1.00 84.12 186 TYR A CA 1
ATOM 1515 C C . TYR A 1 186 ? 6.642 12.022 17.968 1.00 84.12 186 TYR A C 1
ATOM 1517 O O . TYR A 1 186 ? 5.815 12.402 18.804 1.00 84.12 186 TYR A O 1
ATOM 1525 N N . GLY A 1 187 ? 7.954 12.069 18.208 1.00 82.12 187 GLY A N 1
ATOM 1526 C CA . GLY A 1 187 ? 8.506 12.432 19.513 1.00 82.12 187 GLY A CA 1
ATOM 1527 C C . GLY A 1 187 ? 8.129 11.398 20.578 1.00 82.12 187 GLY A C 1
ATOM 1528 O O . GLY A 1 187 ? 8.424 10.220 20.425 1.00 82.12 187 GLY A O 1
ATOM 1529 N N . GLN A 1 188 ? 7.469 11.840 21.653 1.00 78.12 188 GLN A N 1
ATOM 1530 C CA . GLN A 1 188 ? 6.978 10.976 22.742 1.00 78.12 188 GLN A CA 1
ATOM 1531 C C . GLN A 1 188 ? 5.501 10.571 22.584 1.00 78.12 188 GLN A C 1
ATOM 1533 O O . GLN A 1 188 ? 4.880 10.109 23.539 1.00 78.12 188 GLN A O 1
ATOM 1538 N N . LYS A 1 189 ? 4.900 10.813 21.413 1.00 80.69 189 LYS A N 1
ATOM 1539 C CA . LYS A 1 189 ? 3.493 10.503 21.134 1.00 80.69 189 LYS A CA 1
ATOM 1540 C C . LYS A 1 189 ? 3.392 9.613 19.906 1.00 80.69 189 LYS A C 1
ATOM 1542 O O . LYS A 1 189 ? 4.210 9.720 18.998 1.00 80.69 189 LYS A O 1
ATOM 1547 N N . ARG A 1 190 ? 2.346 8.794 19.852 1.00 80.38 190 ARG A N 1
ATOM 1548 C CA . ARG A 1 190 ? 1.995 8.000 18.676 1.00 80.38 190 ARG A CA 1
ATOM 1549 C C . ARG A 1 190 ? 0.742 8.589 18.033 1.00 80.38 190 ARG A C 1
ATOM 1551 O O . ARG A 1 190 ? -0.243 8.863 18.722 1.00 80.38 190 ARG A O 1
ATOM 1558 N N . LEU A 1 191 ? 0.837 8.877 16.739 1.00 82.81 191 LEU A N 1
ATOM 1559 C CA . LEU A 1 191 ? -0.190 9.537 15.927 1.00 82.81 191 LEU A CA 1
ATOM 1560 C C . LEU A 1 191 ? -0.791 8.546 14.925 1.00 82.81 191 LEU A C 1
ATOM 1562 O O . LEU A 1 191 ? -0.243 7.455 14.760 1.00 82.81 191 LEU A O 1
ATOM 1566 N N . ALA A 1 192 ? -1.907 8.932 14.299 1.00 79.62 192 ALA A N 1
ATOM 1567 C CA . ALA A 1 192 ? -2.620 8.184 13.259 1.00 79.62 192 ALA A CA 1
ATOM 1568 C C . ALA A 1 192 ? -2.787 9.019 11.987 1.00 79.62 192 ALA A C 1
ATOM 1570 O O . ALA A 1 192 ? -2.913 10.257 12.145 1.00 79.62 192 ALA A O 1
#

pLDDT: mean 86.95, std 12.36, range [36.97, 97.19]

Nearest PDB structures (foldseek):
  7wvh-assembly1_C  TM=4.100E-01  e=3.656E-02  Streptococcus pyogenes A20
  4bik-assembly1_A  TM=3.221E-01  e=2.763E-02  Streptococcus intermedius
  5aoe-assembly2_B  TM=3.770E-01  e=1.660E-01  Streptococcus pneumoniae
  5imw-assembly2_B  TM=3.175E-01  e=1.060E-01  Streptococcus intermedius
  1s3r-assembly1_A  TM=3.317E-01  e=3.075E-01  Streptococcus intermedius